Protein AF-A0A2D4GF17-F1 (afdb_monomer_lite)

Radius of gyration: 21.75 Å; chains: 1; bounding box: 73×64×47 Å

InterPro domains:
  IPR039779 RFX-like DNA-binding protein [PTHR12619] (15-209)
  IPR057321 RFX1-4/6/8-like, BCD domain [PF25340] (63-209)

pLDDT: mean 83.37, std 18.29, range [34.69, 98.5]

Structure (mmCIF, N/CA/C/O backbone):
data_AF-A0A2D4GF17-F1
#
_entry.id   AF-A0A2D4GF17-F1
#
loop_
_atom_site.group_PDB
_atom_site.id
_atom_site.type_symbol
_atom_site.label_atom_id
_atom_site.label_alt_id
_atom_site.label_comp_id
_atom_site.label_asym_id
_atom_site.label_entity_id
_atom_site.label_seq_id
_atom_site.pdbx_PDB_ins_code
_atom_site.Cartn_x
_atom_site.Cartn_y
_atom_site.Cartn_z
_atom_site.occupancy
_atom_site.B_iso_or_equiv
_atom_site.auth_seq_id
_atom_site.auth_comp_id
_atom_site.auth_asym_id
_atom_site.auth_atom_id
_atom_site.pdbx_PDB_model_num
ATOM 1 N N . MET A 1 1 ? 50.999 49.288 -24.984 1.00 47.25 1 MET A N 1
ATOM 2 C CA . MET A 1 1 ? 50.134 49.796 -23.900 1.00 47.25 1 MET A CA 1
ATOM 3 C C . MET A 1 1 ? 48.699 49.570 -24.337 1.00 47.25 1 MET A C 1
ATOM 5 O O . MET A 1 1 ? 48.072 50.479 -24.841 1.00 47.25 1 MET A O 1
ATOM 9 N N . GLU A 1 2 ? 48.247 48.326 -24.216 1.00 36.31 2 GLU A N 1
ATOM 10 C CA . GLU A 1 2 ? 46.919 47.777 -24.540 1.00 36.31 2 GLU A CA 1
ATOM 11 C C . GLU A 1 2 ? 46.881 46.467 -23.730 1.00 36.31 2 GLU A C 1
ATOM 13 O O . GLU A 1 2 ? 47.909 45.800 -23.653 1.00 36.31 2 GLU A O 1
ATOM 18 N N . GLY A 1 3 ? 45.853 46.011 -23.030 1.00 35.16 3 GLY A N 1
ATOM 19 C CA . GLY A 1 3 ? 44.484 46.427 -22.766 1.00 35.16 3 GLY A CA 1
ATOM 20 C C . GLY A 1 3 ? 43.902 45.315 -21.869 1.00 35.16 3 GLY A C 1
ATOM 21 O O . GLY A 1 3 ? 44.317 44.161 -21.968 1.00 35.16 3 GLY A O 1
ATOM 22 N N . MET A 1 4 ? 43.028 45.669 -20.927 1.00 43.03 4 MET A N 1
ATOM 23 C CA . MET A 1 4 ? 42.408 44.762 -19.950 1.00 43.03 4 MET A CA 1
ATOM 24 C C . MET A 1 4 ? 41.621 43.596 -20.588 1.00 43.03 4 MET A C 1
ATOM 26 O O . MET A 1 4 ? 41.078 43.747 -21.676 1.00 43.03 4 MET A O 1
ATOM 30 N N . THR A 1 5 ? 41.436 42.484 -19.862 1.00 39.09 5 THR A N 1
ATOM 31 C CA . THR A 1 5 ? 40.119 42.054 -19.320 1.00 39.09 5 THR A CA 1
ATOM 32 C C . THR A 1 5 ? 40.193 40.693 -18.609 1.00 39.09 5 THR A C 1
ATOM 34 O O . THR A 1 5 ? 40.750 39.721 -19.107 1.00 39.09 5 THR A O 1
ATOM 37 N N . ASN A 1 6 ? 39.615 40.665 -17.404 1.00 41.25 6 ASN A N 1
ATOM 38 C CA . ASN A 1 6 ? 39.319 39.491 -16.585 1.00 41.25 6 ASN A CA 1
ATOM 39 C C . ASN A 1 6 ? 38.221 38.622 -17.214 1.00 41.25 6 ASN A C 1
ATOM 41 O O . ASN A 1 6 ? 37.316 39.143 -17.860 1.00 41.25 6 ASN A O 1
ATOM 45 N N . GLY A 1 7 ? 38.209 37.331 -16.879 1.00 34.69 7 GLY A N 1
ATOM 46 C CA . GLY A 1 7 ? 37.069 36.453 -17.139 1.00 34.69 7 GLY A CA 1
ATOM 47 C C . GLY A 1 7 ? 37.140 35.170 -16.323 1.00 34.69 7 GLY A C 1
ATOM 48 O O . GLY A 1 7 ? 37.514 34.123 -16.837 1.00 34.69 7 GLY A O 1
ATOM 49 N N . VAL A 1 8 ? 36.807 35.259 -15.035 1.00 44.81 8 VAL A N 1
ATOM 50 C CA . VAL A 1 8 ? 36.602 34.101 -14.158 1.00 44.81 8 VAL A CA 1
ATOM 51 C C . VAL A 1 8 ? 35.286 33.435 -14.573 1.00 44.81 8 VAL A C 1
ATOM 53 O O . VAL A 1 8 ? 34.221 34.009 -14.364 1.00 44.81 8 VAL A O 1
ATOM 56 N N . ALA A 1 9 ? 35.341 32.246 -15.175 1.00 35.78 9 ALA A N 1
ATOM 57 C CA . ALA A 1 9 ? 34.151 31.451 -15.465 1.00 35.78 9 ALA A CA 1
ATOM 58 C C . ALA A 1 9 ? 33.861 30.514 -14.283 1.00 35.78 9 ALA A C 1
ATOM 60 O O . ALA A 1 9 ? 34.431 29.431 -14.165 1.00 35.78 9 ALA A O 1
ATOM 61 N N . VAL A 1 10 ? 32.980 30.966 -13.391 1.00 43.56 10 VAL A N 1
ATOM 62 C CA . VAL A 1 10 ? 32.283 30.113 -12.424 1.00 43.56 10 VAL A CA 1
ATOM 63 C C . VAL A 1 10 ? 30.980 29.638 -13.059 1.00 43.56 10 VAL A C 1
ATOM 65 O O . VAL A 1 10 ? 30.185 30.456 -13.510 1.00 43.56 10 VAL A O 1
ATOM 68 N N . GLY A 1 11 ? 30.739 28.329 -12.979 1.00 43.62 11 GLY A N 1
ATOM 69 C CA . GLY A 1 11 ? 29.396 27.763 -12.869 1.00 43.62 11 GLY A CA 1
ATOM 70 C C . GLY A 1 11 ? 28.725 27.353 -14.175 1.00 43.62 11 GLY A C 1
ATOM 71 O O . GLY A 1 11 ? 28.255 28.200 -14.919 1.00 43.62 11 GLY A O 1
ATOM 72 N N . GLN A 1 12 ? 28.604 26.037 -14.377 1.00 41.19 12 GLN A N 1
ATOM 73 C CA . GLN A 1 12 ? 27.395 25.338 -14.849 1.00 41.19 12 GLN A CA 1
ATOM 74 C C . GLN A 1 12 ? 27.748 23.866 -15.107 1.00 41.19 12 GLN A C 1
ATOM 76 O O . GLN A 1 12 ? 28.199 23.504 -16.187 1.00 41.19 12 GLN A O 1
ATOM 81 N N . GLN A 1 13 ? 27.558 22.995 -14.112 1.00 39.81 13 GLN A N 1
ATOM 82 C CA . GLN A 1 13 ? 27.690 21.547 -14.339 1.00 39.81 13 GLN A CA 1
ATOM 83 C C . GLN A 1 13 ? 26.716 20.685 -13.523 1.00 39.81 13 GLN A C 1
ATOM 85 O O . GLN A 1 13 ? 26.964 19.507 -13.301 1.00 39.81 13 GLN A O 1
ATOM 90 N N . GLN A 1 14 ? 25.576 21.241 -13.101 1.00 39.06 14 GLN A N 1
ATOM 91 C CA . GLN A 1 14 ? 24.592 20.513 -12.282 1.00 39.06 14 GLN A CA 1
ATOM 92 C C . GLN A 1 14 ? 23.172 20.446 -12.868 1.00 39.06 14 GLN A C 1
ATOM 94 O O . GLN A 1 14 ? 22.244 20.075 -12.159 1.00 39.06 14 GLN A O 1
ATOM 99 N N . ALA A 1 15 ? 22.988 20.745 -14.159 1.00 40.72 15 ALA A N 1
ATOM 100 C CA . ALA A 1 15 ? 21.673 20.673 -14.814 1.00 40.72 15 ALA A CA 1
ATOM 101 C C . ALA A 1 15 ? 21.513 19.503 -15.808 1.00 40.72 15 ALA A C 1
ATOM 103 O O . ALA A 1 15 ? 20.388 19.137 -16.128 1.00 40.72 15 ALA A O 1
ATOM 104 N N . SER A 1 16 ? 22.604 18.879 -16.269 1.00 42.75 16 SER A N 1
ATOM 105 C CA . SER A 1 16 ? 22.564 17.820 -17.294 1.00 42.75 16 SER A CA 1
ATOM 106 C C . SER A 1 16 ? 22.073 16.461 -16.776 1.00 42.75 16 SER A C 1
ATOM 108 O O . SER A 1 16 ? 21.451 15.709 -17.516 1.00 42.75 16 SER A O 1
ATOM 110 N N . GLY A 1 17 ? 22.285 16.151 -15.491 1.00 40.72 17 GLY A N 1
ATOM 111 C CA . GLY A 1 17 ? 21.898 14.854 -14.920 1.00 40.72 17 GLY A CA 1
ATOM 112 C C . GLY A 1 17 ? 20.386 14.659 -14.747 1.00 40.72 17 GLY A C 1
ATOM 113 O O . GLY A 1 17 ? 19.908 13.532 -14.792 1.00 40.72 17 GLY A O 1
ATOM 114 N N . LEU A 1 18 ? 19.616 15.739 -14.574 1.00 42.19 18 LEU A N 1
ATOM 115 C CA . LEU A 1 18 ? 18.161 15.659 -14.385 1.00 42.19 18 LEU A CA 1
ATOM 116 C C . LEU A 1 18 ? 17.411 15.478 -15.714 1.00 42.19 18 LEU A C 1
ATOM 118 O O . LEU A 1 18 ? 16.406 14.769 -15.746 1.00 42.19 18 LEU A O 1
ATOM 122 N N . SER A 1 19 ? 17.909 16.069 -16.808 1.00 46.00 19 SER A N 1
ATOM 123 C CA . SER A 1 19 ? 17.330 15.899 -18.148 1.00 46.00 19 SER A CA 1
ATOM 124 C C . SER A 1 19 ? 17.561 14.499 -18.721 1.00 46.00 19 SER A C 1
ATOM 126 O O . SER A 1 19 ? 16.693 13.979 -19.415 1.00 46.00 19 SER A O 1
ATOM 128 N N . ASP A 1 20 ? 18.689 13.861 -18.393 1.00 55.53 20 ASP A N 1
ATOM 129 C CA . ASP A 1 20 ? 18.965 12.480 -18.810 1.00 55.53 20 ASP A CA 1
ATOM 130 C C . ASP A 1 20 ? 18.082 11.462 -18.069 1.00 55.53 20 ASP A C 1
ATOM 132 O O . ASP A 1 20 ? 17.624 10.488 -18.668 1.00 55.53 20 ASP A O 1
ATOM 136 N N . ILE A 1 21 ? 17.779 11.696 -16.784 1.00 55.97 21 ILE A N 1
ATOM 137 C CA . ILE A 1 21 ? 16.906 10.814 -15.991 1.00 55.97 21 ILE A CA 1
ATOM 138 C C . ILE A 1 21 ? 15.453 10.915 -16.464 1.00 55.97 21 ILE A C 1
ATOM 140 O O . ILE A 1 21 ? 14.797 9.888 -16.625 1.00 55.97 21 ILE A O 1
ATOM 144 N N . SER A 1 22 ? 14.939 12.122 -16.726 1.00 63.25 22 SER A N 1
ATOM 145 C CA . SER A 1 22 ? 13.564 12.287 -17.215 1.00 63.25 22 SER A CA 1
ATOM 146 C C . SER A 1 22 ? 13.375 11.699 -18.616 1.00 63.25 22 SER A C 1
ATOM 148 O O . SER A 1 22 ? 12.369 11.034 -18.865 1.00 63.25 22 SER A O 1
ATOM 150 N N . ALA A 1 23 ? 14.367 11.847 -19.501 1.00 65.38 23 ALA A N 1
ATOM 151 C CA . ALA A 1 23 ? 14.365 11.209 -20.815 1.00 65.38 23 ALA A CA 1
ATOM 152 C C . ALA A 1 23 ? 14.414 9.671 -20.715 1.00 65.38 23 ALA A C 1
ATOM 154 O O . ALA A 1 23 ? 13.696 8.986 -21.443 1.00 65.38 23 ALA A O 1
ATOM 155 N N . GLN A 1 24 ? 15.200 9.113 -19.785 1.00 69.31 24 GLN A N 1
ATOM 156 C CA . GLN A 1 24 ? 15.229 7.666 -19.528 1.00 69.31 24 GLN A CA 1
ATOM 157 C C . GLN A 1 24 ? 13.911 7.143 -18.949 1.00 69.31 24 GLN A C 1
ATOM 159 O O . GLN A 1 24 ? 13.448 6.081 -19.357 1.00 69.31 24 GLN A O 1
ATOM 164 N N . VAL A 1 25 ? 13.270 7.884 -18.040 1.00 71.75 25 VAL A N 1
ATOM 165 C CA . VAL A 1 25 ? 11.951 7.517 -17.501 1.00 71.75 25 VAL A CA 1
ATOM 166 C C . VAL A 1 25 ? 10.906 7.488 -18.615 1.00 71.75 25 VAL A C 1
ATOM 168 O O . VAL A 1 25 ? 10.195 6.495 -18.734 1.00 71.75 25 VAL A O 1
ATOM 171 N N . GLN A 1 26 ? 10.876 8.494 -19.496 1.00 75.69 26 GLN A N 1
ATOM 172 C CA . GLN A 1 26 ? 9.980 8.505 -20.662 1.00 75.69 26 GLN A CA 1
ATOM 173 C C . GLN A 1 26 ? 10.235 7.318 -21.602 1.00 75.69 26 GLN A C 1
ATOM 175 O O . GLN A 1 26 ? 9.296 6.709 -22.116 1.00 75.69 26 GLN A O 1
ATOM 180 N N . GLN A 1 27 ? 11.501 6.937 -21.796 1.00 78.19 27 GLN A N 1
ATOM 181 C CA . GLN A 1 27 ? 11.850 5.735 -22.553 1.00 78.19 27 GLN A CA 1
ATOM 182 C C . GLN A 1 27 ? 11.399 4.450 -21.856 1.00 78.19 27 GLN A C 1
ATOM 184 O O . GLN A 1 27 ? 11.037 3.503 -22.543 1.00 78.19 27 GLN A O 1
ATOM 189 N N . TYR A 1 28 ? 11.412 4.376 -20.527 1.00 79.38 28 TYR A N 1
ATOM 190 C CA . TYR A 1 28 ? 10.932 3.199 -19.803 1.00 79.38 28 TYR A CA 1
ATOM 191 C C . TYR A 1 28 ? 9.411 3.117 -19.739 1.00 79.38 28 TYR A C 1
ATOM 193 O O . TYR A 1 28 ? 8.873 2.017 -19.784 1.00 79.38 28 TYR A O 1
ATOM 201 N N . GLN A 1 29 ? 8.714 4.252 -19.738 1.00 80.69 29 GLN A N 1
ATOM 202 C CA . GLN A 1 29 ? 7.252 4.301 -19.759 1.00 80.69 29 GLN A CA 1
ATOM 203 C C . GLN A 1 29 ? 6.643 3.647 -21.004 1.00 80.69 29 GLN A C 1
ATOM 205 O O . GLN A 1 29 ? 5.546 3.109 -20.917 1.00 80.69 29 GLN A O 1
ATOM 210 N N . GLN A 1 30 ? 7.362 3.585 -22.133 1.00 78.31 30 GLN A N 1
ATOM 211 C CA . GLN A 1 30 ? 6.906 2.827 -23.312 1.00 78.31 30 GLN A CA 1
ATOM 212 C C . GLN A 1 30 ? 6.833 1.303 -23.066 1.00 78.31 30 GLN A C 1
ATOM 214 O O . GLN A 1 30 ? 6.243 0.577 -23.864 1.00 78.31 30 GLN A O 1
ATOM 219 N N . PHE A 1 31 ? 7.478 0.818 -21.998 1.00 75.50 31 PHE A N 1
ATOM 220 C CA . PHE A 1 31 ? 7.440 -0.569 -21.536 1.00 75.50 31 PHE A CA 1
ATOM 221 C C . PHE A 1 31 ? 6.480 -0.758 -20.362 1.00 75.50 31 PHE A C 1
ATOM 223 O O . PHE A 1 31 ? 6.536 -1.809 -19.743 1.00 75.50 31 PHE A O 1
ATOM 230 N N . LEU A 1 32 ? 5.658 0.232 -20.015 1.00 80.38 32 LEU A N 1
ATOM 231 C CA . LEU A 1 32 ? 4.659 0.129 -18.954 1.00 80.38 32 LEU A CA 1
ATOM 232 C C . LEU A 1 32 ? 3.263 0.235 -19.563 1.00 80.38 32 LEU A C 1
ATOM 234 O O . LEU A 1 32 ? 3.056 0.974 -20.526 1.00 80.38 32 LEU A O 1
ATOM 238 N N . ASP A 1 33 ? 2.282 -0.438 -18.966 1.00 77.12 33 ASP A N 1
ATOM 239 C CA . ASP A 1 33 ? 0.875 -0.165 -19.272 1.00 77.12 33 ASP A CA 1
ATOM 240 C C . ASP A 1 33 ? 0.365 1.014 -18.428 1.00 77.12 33 ASP A C 1
ATOM 242 O O . ASP A 1 33 ? -0.346 0.854 -17.436 1.00 77.12 33 ASP A O 1
ATOM 246 N N . ALA A 1 34 ? 0.763 2.225 -18.822 1.00 70.62 34 ALA A N 1
ATOM 247 C CA . ALA A 1 34 ? 0.391 3.471 -18.147 1.00 70.62 34 ALA A CA 1
ATOM 248 C C . ALA A 1 34 ? -1.101 3.838 -18.290 1.00 70.62 34 ALA A C 1
ATOM 250 O O . ALA A 1 34 ? -1.554 4.804 -17.680 1.00 70.62 34 ALA A O 1
ATOM 251 N N . SER A 1 35 ? -1.866 3.100 -19.105 1.00 72.44 35 SER A N 1
ATOM 252 C CA . SER A 1 35 ? -3.300 3.344 -19.318 1.00 72.44 35 SER A CA 1
ATOM 253 C C . SER A 1 35 ? -4.188 2.695 -18.254 1.00 72.44 35 SER A C 1
ATOM 255 O O . SER A 1 35 ? -5.394 2.945 -18.202 1.00 72.44 35 SER A O 1
ATOM 257 N N . ARG A 1 36 ? -3.593 1.854 -17.404 1.00 71.50 36 ARG A N 1
ATOM 258 C CA . ARG A 1 36 ? -4.317 0.991 -16.484 1.00 71.50 36 ARG A CA 1
ATOM 259 C C . ARG A 1 36 ? -4.663 1.713 -15.184 1.00 71.50 36 ARG A C 1
ATOM 261 O O . ARG A 1 36 ? -3.787 2.161 -14.450 1.00 71.50 36 ARG A O 1
ATOM 268 N N . SER A 1 37 ? -5.956 1.780 -14.880 1.00 78.31 37 SER A N 1
ATOM 269 C CA . SER A 1 37 ? -6.469 2.234 -13.586 1.00 78.31 37 SER A CA 1
ATOM 270 C C . SER A 1 37 ? -6.654 1.060 -12.622 1.00 78.31 37 SER A C 1
ATOM 272 O O . SER A 1 37 ? -6.775 -0.095 -13.043 1.00 78.31 37 SER A O 1
ATOM 274 N N . LEU A 1 38 ? -6.734 1.350 -11.321 1.00 82.25 38 LEU A N 1
ATOM 275 C CA . LEU A 1 38 ? -7.141 0.338 -10.346 1.00 82.25 38 LEU A CA 1
ATOM 276 C C . LEU A 1 38 ? -8.578 -0.124 -10.613 1.00 82.25 38 LEU A C 1
ATOM 278 O O . LEU A 1 38 ? -9.427 0.709 -10.942 1.00 82.25 38 LEU A O 1
ATOM 282 N N . PRO A 1 39 ? -8.869 -1.427 -10.447 1.00 85.00 39 PRO A N 1
ATOM 283 C CA . PRO A 1 39 ? -10.240 -1.903 -10.345 1.00 85.00 39 PRO A CA 1
ATOM 284 C C . PRO A 1 39 ? -10.947 -1.251 -9.156 1.00 85.00 39 PRO A C 1
ATOM 286 O O . PRO A 1 39 ? -10.308 -0.885 -8.166 1.00 85.00 39 PRO A O 1
ATOM 289 N N . ASP A 1 40 ? -12.273 -1.175 -9.217 1.00 87.69 40 ASP A N 1
ATOM 290 C CA . ASP A 1 40 ? -13.047 -0.710 -8.073 1.00 87.69 40 ASP A CA 1
ATOM 291 C C . ASP A 1 40 ? -12.890 -1.656 -6.882 1.00 87.69 40 ASP A C 1
ATOM 293 O O . ASP A 1 40 ? -12.999 -2.881 -6.995 1.00 87.69 40 ASP A O 1
ATOM 297 N N . PHE A 1 41 ? -12.629 -1.067 -5.717 1.00 90.81 41 PHE A N 1
ATOM 298 C CA . PHE A 1 41 ? -12.587 -1.805 -4.466 1.00 90.81 41 PHE A CA 1
ATOM 299 C C . PHE A 1 41 ? -14.006 -2.174 -4.054 1.00 90.81 41 PHE A C 1
ATOM 301 O O . PHE A 1 41 ? -14.916 -1.346 -4.096 1.00 90.81 41 PHE A O 1
ATOM 308 N N . THR A 1 42 ? -14.187 -3.418 -3.620 1.00 89.88 42 THR A N 1
ATOM 309 C CA . THR A 1 42 ? -15.454 -3.860 -3.037 1.00 89.88 42 THR A CA 1
ATOM 310 C C . THR A 1 42 ? -15.787 -3.020 -1.811 1.00 89.88 42 THR A C 1
ATOM 312 O O . THR A 1 42 ? -14.887 -2.527 -1.131 1.00 89.88 42 THR A O 1
ATOM 315 N N . GLU A 1 43 ? -17.065 -2.878 -1.477 1.00 90.44 43 GLU A N 1
ATOM 316 C CA . GLU A 1 43 ? -17.442 -2.215 -0.230 1.00 90.44 43 GLU A CA 1
ATOM 317 C C . GLU A 1 43 ? -16.927 -2.982 0.996 1.00 90.44 43 GLU A C 1
ATOM 319 O O . GLU A 1 43 ? -16.743 -4.204 0.971 1.00 90.44 43 GLU A O 1
ATOM 324 N N . LEU A 1 44 ? -16.672 -2.250 2.080 1.00 92.38 44 LEU A N 1
ATOM 325 C CA . LEU A 1 44 ? -16.263 -2.836 3.344 1.00 92.38 44 LEU A CA 1
ATOM 326 C C . LEU A 1 44 ? -17.467 -3.510 4.006 1.00 92.38 44 LEU A C 1
ATOM 328 O O . LEU A 1 44 ? -18.357 -2.856 4.546 1.00 92.38 44 LEU A O 1
ATOM 332 N N . ASP A 1 45 ? -17.462 -4.840 3.986 1.00 90.88 45 ASP A N 1
ATOM 333 C CA . ASP A 1 45 ? -18.465 -5.660 4.659 1.00 90.88 45 ASP A CA 1
ATOM 334 C C . ASP A 1 45 ? -18.136 -5.814 6.152 1.00 90.88 45 ASP A C 1
ATOM 336 O O . ASP A 1 45 ? -17.156 -6.464 6.529 1.00 90.88 45 ASP A O 1
ATOM 340 N N . LEU A 1 46 ? -18.989 -5.248 7.012 1.00 90.69 46 LEU A N 1
ATOM 341 C CA . LEU A 1 46 ? -18.886 -5.361 8.471 1.00 90.69 46 LEU A CA 1
ATOM 342 C C . LEU A 1 46 ? -19.156 -6.784 8.987 1.00 90.69 46 LEU A C 1
ATOM 344 O O . LEU A 1 46 ? -18.893 -7.065 10.156 1.00 90.69 46 LEU A O 1
ATOM 348 N N . GLN A 1 47 ? -19.678 -7.690 8.152 1.00 88.56 47 GLN A N 1
ATOM 349 C CA . GLN A 1 47 ? -19.989 -9.083 8.500 1.00 88.56 47 GLN A CA 1
ATOM 350 C C . GLN A 1 47 ? -20.904 -9.192 9.731 1.00 88.56 47 GLN A C 1
ATOM 352 O O . GLN A 1 47 ? -20.740 -10.073 10.576 1.00 88.56 47 GLN A O 1
ATOM 357 N N . GLY A 1 48 ? -21.836 -8.246 9.877 1.00 85.69 48 GLY A N 1
ATOM 358 C CA . GLY A 1 48 ? -22.744 -8.162 11.024 1.00 85.69 48 GLY A CA 1
ATOM 359 C C . GLY A 1 48 ? -22.080 -7.774 12.353 1.00 85.69 48 GLY A C 1
ATOM 360 O O . GLY A 1 48 ? -22.729 -7.854 13.395 1.00 85.69 48 GLY A O 1
ATOM 361 N N . LYS A 1 49 ? -20.805 -7.363 12.353 1.00 90.31 49 LYS A N 1
ATOM 362 C CA . LYS A 1 49 ? -20.118 -6.869 13.553 1.00 90.31 49 LYS A CA 1
ATOM 363 C C . LYS A 1 49 ? -20.500 -5.415 13.826 1.00 90.31 49 LYS A C 1
ATOM 365 O O . LYS A 1 49 ? -20.605 -4.601 12.913 1.00 90.31 49 LYS A O 1
ATOM 370 N N . ASN A 1 50 ? -20.640 -5.078 15.106 1.00 93.38 50 ASN A N 1
ATOM 371 C CA . ASN A 1 50 ? -20.803 -3.690 15.534 1.00 93.38 50 ASN A CA 1
ATOM 372 C C . ASN A 1 50 ? -19.513 -2.896 15.306 1.00 93.38 50 ASN A C 1
ATOM 374 O O . ASN A 1 50 ? -18.416 -3.469 15.290 1.00 93.38 50 ASN A O 1
ATOM 378 N N . LEU A 1 51 ? -19.654 -1.578 15.156 1.00 95.56 51 LEU A N 1
ATOM 379 C CA . LEU A 1 51 ? -18.513 -0.674 15.087 1.00 95.56 51 LEU A CA 1
ATOM 380 C C . LEU A 1 51 ? -17.819 -0.572 16.456 1.00 95.56 51 LEU A C 1
ATOM 382 O O . LEU A 1 51 ? -18.496 -0.641 17.487 1.00 95.56 51 LEU A O 1
ATOM 386 N N . PRO A 1 52 ? -16.484 -0.421 16.484 1.00 95.19 52 PRO A N 1
ATOM 387 C CA . PRO A 1 52 ? -15.752 -0.145 17.714 1.00 95.19 52 PRO A CA 1
ATOM 388 C C . PRO A 1 52 ? -16.208 1.153 18.391 1.00 95.19 52 PRO A C 1
ATOM 390 O O . PRO A 1 52 ? -16.664 2.089 17.734 1.00 95.19 52 PRO A O 1
ATOM 393 N N . GLU A 1 53 ? -16.025 1.238 19.708 1.00 94.50 53 GLU A N 1
ATOM 394 C CA . GLU A 1 53 ? -16.278 2.475 20.450 1.00 94.50 53 GLU A CA 1
ATOM 395 C C . GLU A 1 53 ? -15.396 3.621 19.927 1.00 94.50 53 GLU A C 1
ATOM 397 O O . GLU A 1 53 ? -14.211 3.434 19.645 1.00 94.50 53 GLU A O 1
ATOM 402 N N . GLY A 1 54 ? -15.983 4.813 19.791 1.00 91.56 54 GLY A N 1
ATOM 403 C CA . GLY A 1 54 ? -15.293 5.999 19.279 1.00 91.56 54 GLY A CA 1
ATOM 404 C C . GLY A 1 54 ? -15.165 6.070 17.754 1.00 91.56 54 GLY A C 1
ATOM 405 O O . GLY A 1 54 ? -14.520 6.992 17.269 1.00 91.56 54 GLY A O 1
ATOM 406 N N . VAL A 1 55 ? -15.771 5.136 17.011 1.00 96.62 55 VAL A N 1
ATOM 407 C CA . VAL A 1 55 ? -15.785 5.111 15.539 1.00 96.62 55 VAL A CA 1
ATOM 408 C C . VAL A 1 55 ? -17.225 5.075 15.027 1.00 96.62 55 VAL A C 1
ATOM 410 O O . VAL A 1 55 ? -18.019 4.215 15.411 1.00 96.62 55 VAL A O 1
ATOM 413 N N . GLY A 1 56 ? -17.562 6.001 14.133 1.00 95.56 56 GLY A N 1
ATOM 414 C CA . GLY A 1 56 ? -18.836 6.057 13.425 1.00 95.56 56 GLY A CA 1
ATOM 415 C C . GLY A 1 56 ? -18.775 5.456 12.018 1.00 95.56 56 GLY A C 1
ATOM 416 O O . GLY A 1 56 ? -17.713 5.163 11.473 1.00 95.56 56 GLY A O 1
ATOM 417 N N . ALA A 1 57 ? -19.942 5.299 11.388 1.00 94.56 57 ALA A N 1
ATOM 418 C CA . ALA A 1 57 ? -20.028 4.807 10.009 1.00 94.56 57 ALA A CA 1
ATOM 419 C C . ALA A 1 57 ? -19.333 5.745 9.003 1.00 94.56 57 ALA A C 1
ATOM 421 O O . ALA A 1 57 ? -18.776 5.285 8.008 1.00 94.56 57 ALA A O 1
ATOM 422 N N . GLU A 1 58 ? -19.334 7.052 9.273 1.00 96.12 58 GLU A N 1
ATOM 423 C CA . GLU A 1 58 ? -18.644 8.039 8.437 1.00 96.12 58 GLU A CA 1
ATOM 424 C C . GLU A 1 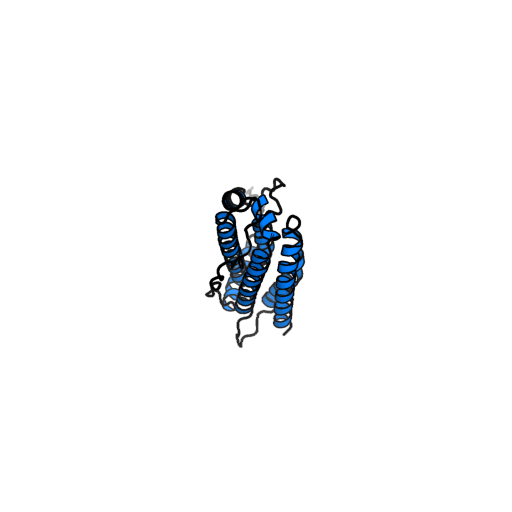58 ? -17.118 7.885 8.502 1.00 96.12 58 GLU A C 1
ATOM 426 O O . GLU A 1 58 ? -16.463 8.039 7.477 1.00 96.12 58 GLU A O 1
ATOM 431 N N . ASP A 1 59 ? -16.551 7.468 9.640 1.00 97.25 59 ASP A N 1
ATOM 432 C CA . ASP A 1 59 ? -15.113 7.183 9.755 1.00 97.25 59 ASP A CA 1
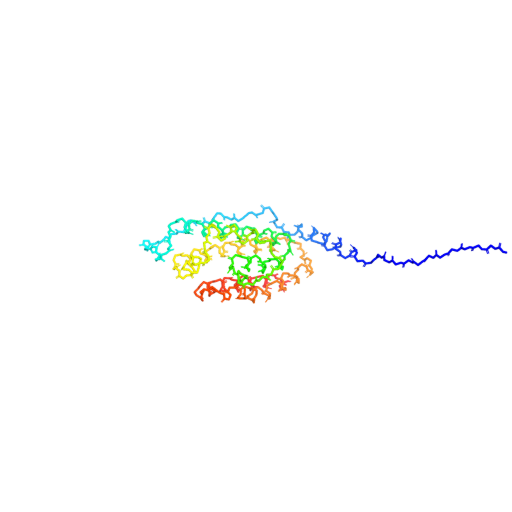ATOM 433 C C . ASP A 1 59 ? -14.711 5.966 8.911 1.00 97.25 59 ASP A C 1
ATOM 435 O O . ASP A 1 59 ? -13.645 5.948 8.297 1.00 97.25 59 ASP A O 1
ATOM 439 N N . VAL A 1 60 ? -15.583 4.952 8.832 1.00 97.06 60 VAL A N 1
ATOM 440 C CA . VAL A 1 60 ? -15.375 3.777 7.969 1.00 97.06 60 VAL A CA 1
ATOM 441 C C . VAL A 1 60 ? -15.372 4.190 6.497 1.00 97.06 60 VAL A C 1
ATOM 443 O O . VAL A 1 60 ? -14.452 3.831 5.761 1.00 97.06 60 VAL A O 1
AT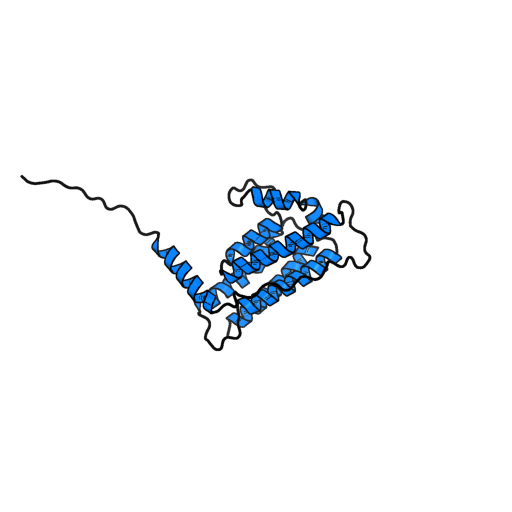OM 446 N N . LYS A 1 61 ? -16.350 5.000 6.073 1.00 96.38 61 LYS A N 1
ATOM 447 C CA . LYS A 1 61 ? -16.402 5.535 4.703 1.00 96.38 61 LYS A CA 1
ATOM 448 C C . LYS A 1 61 ? -15.194 6.417 4.394 1.00 96.38 61 LYS A C 1
ATOM 450 O O . LYS A 1 61 ? -14.603 6.293 3.322 1.00 96.38 61 LYS A O 1
ATOM 455 N N . ALA A 1 62 ? -14.805 7.280 5.332 1.00 97.31 62 ALA A N 1
ATOM 456 C CA . ALA A 1 62 ? -13.634 8.134 5.198 1.00 97.31 62 ALA A CA 1
ATOM 457 C C . ALA A 1 62 ? -12.358 7.300 5.049 1.00 97.31 62 ALA A C 1
ATOM 459 O O . ALA A 1 62 ? -11.548 7.592 4.172 1.00 97.31 62 ALA A O 1
ATOM 460 N N . PHE A 1 63 ? -12.204 6.230 5.836 1.00 98.00 63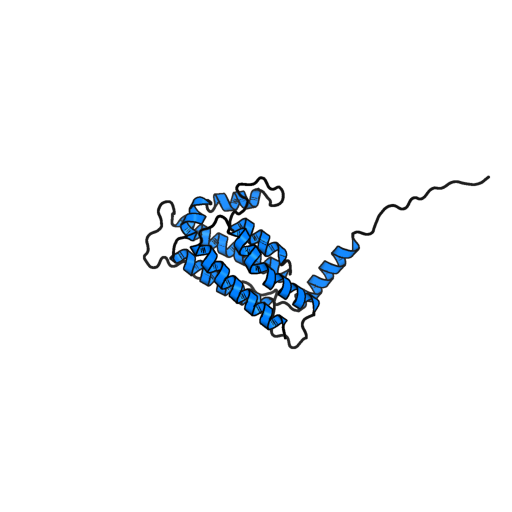 PHE A N 1
ATOM 461 C CA . PHE A 1 63 ? -11.096 5.290 5.687 1.00 98.00 63 PHE A CA 1
ATOM 462 C C . PHE A 1 63 ? -11.085 4.645 4.300 1.00 98.00 63 PHE A C 1
ATOM 464 O O . PHE A 1 63 ? -10.045 4.672 3.650 1.00 98.00 63 PHE A O 1
ATOM 471 N N . GLN A 1 64 ? -12.218 4.119 3.820 1.00 97.50 64 GLN A N 1
ATOM 472 C CA . GLN A 1 64 ? -12.291 3.496 2.493 1.00 97.50 64 GLN A CA 1
ATOM 473 C C . GLN A 1 64 ? -11.880 4.467 1.381 1.00 97.50 64 GLN A C 1
ATOM 475 O O . GLN A 1 64 ? -11.083 4.115 0.511 1.00 97.50 64 GLN A O 1
ATOM 480 N N . LEU A 1 65 ? -12.398 5.695 1.431 1.00 96.12 65 LEU A N 1
ATOM 481 C CA . LEU A 1 65 ? -12.113 6.718 0.434 1.00 96.12 65 LEU A CA 1
ATOM 482 C C . LEU A 1 65 ? -10.638 7.142 0.466 1.00 96.12 65 LEU A C 1
ATOM 484 O O . LEU A 1 65 ? -9.978 7.126 -0.569 1.00 96.12 65 LEU A O 1
ATOM 488 N N . LEU A 1 66 ? -10.097 7.439 1.652 1.00 97.12 66 LEU A N 1
ATOM 489 C CA . LEU A 1 66 ? -8.683 7.786 1.815 1.00 97.12 66 LEU A CA 1
ATOM 490 C C . LEU A 1 66 ? -7.761 6.637 1.387 1.00 97.12 66 LEU A C 1
ATOM 492 O O . LEU A 1 66 ? -6.699 6.881 0.821 1.00 97.12 66 LEU A O 1
ATOM 496 N N . TYR A 1 67 ? -8.141 5.385 1.659 1.00 97.94 67 TYR A N 1
ATOM 497 C CA . TYR A 1 67 ? -7.356 4.217 1.261 1.00 97.94 67 TYR A CA 1
ATOM 498 C C . TYR A 1 67 ? -7.343 4.044 -0.260 1.00 97.94 67 TYR A C 1
ATOM 500 O O . TYR A 1 67 ? -6.297 3.763 -0.838 1.00 97.94 67 TYR A O 1
ATOM 508 N N . ARG A 1 68 ? -8.483 4.274 -0.924 1.00 96.31 68 ARG A N 1
ATOM 509 C CA . ARG A 1 68 ? -8.577 4.268 -2.389 1.00 96.31 68 ARG A CA 1
ATOM 510 C C . ARG A 1 68 ? -7.691 5.347 -3.010 1.00 96.31 68 ARG A C 1
ATOM 512 O O . ARG A 1 68 ? -6.848 5.014 -3.836 1.00 96.31 68 ARG A O 1
ATOM 519 N N . GLU A 1 69 ? -7.815 6.590 -2.546 1.00 95.44 69 GLU A N 1
ATOM 520 C CA . GLU A 1 69 ? -6.972 7.716 -2.984 1.00 95.44 69 GLU A CA 1
ATOM 521 C C . GLU A 1 69 ? -5.476 7.412 -2.774 1.00 95.44 69 GLU A C 1
ATOM 523 O O . GLU A 1 69 ? -4.636 7.705 -3.626 1.00 95.44 69 GLU A O 1
ATOM 528 N N . HIS A 1 70 ? -5.131 6.769 -1.654 1.00 96.88 70 HIS A N 1
ATOM 529 C CA . HIS A 1 70 ? -3.767 6.338 -1.359 1.00 96.88 70 HIS A CA 1
ATOM 530 C C . HIS A 1 70 ? -3.246 5.290 -2.353 1.00 96.88 70 HIS A C 1
ATOM 532 O O . HIS A 1 70 ? -2.127 5.425 -2.851 1.00 96.88 70 HIS A O 1
ATOM 538 N N . CYS A 1 71 ? -4.041 4.265 -2.666 1.00 97.31 71 CYS A N 1
ATOM 539 C CA . CYS A 1 71 ? -3.673 3.256 -3.657 1.00 97.31 71 CYS A CA 1
ATOM 540 C C . CYS A 1 71 ? -3.526 3.864 -5.061 1.00 97.31 71 CYS A C 1
ATOM 542 O O . CYS A 1 71 ? -2.585 3.518 -5.773 1.00 97.31 71 CYS A O 1
ATOM 544 N N . GLU A 1 72 ? -4.401 4.795 -5.446 1.00 94.56 72 GLU A N 1
ATOM 545 C CA . GLU A 1 72 ? -4.310 5.512 -6.726 1.00 94.56 72 GLU A CA 1
ATOM 546 C C . GLU A 1 72 ? -3.030 6.347 -6.820 1.00 94.56 72 GLU A C 1
ATOM 548 O O . GLU A 1 72 ? -2.321 6.273 -7.824 1.00 94.56 72 GLU A O 1
ATOM 553 N N . ALA A 1 73 ? -2.669 7.064 -5.752 1.00 95.19 73 ALA A N 1
ATOM 554 C CA . ALA A 1 73 ? -1.412 7.805 -5.693 1.00 95.19 73 ALA A CA 1
ATOM 555 C C . ALA A 1 73 ? -0.185 6.882 -5.802 1.00 95.19 73 ALA A C 1
ATOM 557 O O . ALA A 1 73 ? 0.801 7.245 -6.442 1.00 95.19 73 ALA A O 1
ATOM 558 N N . ILE A 1 74 ? -0.237 5.677 -5.214 1.00 96.19 74 ILE A N 1
ATOM 559 C CA . ILE A 1 74 ? 0.826 4.675 -5.384 1.00 96.19 74 ILE A CA 1
ATOM 560 C C . ILE A 1 74 ? 0.941 4.267 -6.855 1.00 96.19 74 ILE A C 1
ATOM 562 O O . ILE A 1 74 ? 2.049 4.197 -7.379 1.00 96.19 74 ILE A O 1
ATOM 566 N N . VAL A 1 75 ? -0.173 4.002 -7.534 1.00 94.00 75 VAL A N 1
ATOM 567 C CA . VAL A 1 75 ? -0.152 3.624 -8.954 1.00 94.00 75 VAL A CA 1
ATOM 568 C C . VAL A 1 75 ? 0.460 4.726 -9.806 1.00 94.00 75 VAL A C 1
ATOM 570 O O . VAL A 1 75 ? 1.338 4.431 -10.615 1.00 94.00 75 VAL A O 1
ATOM 573 N N . ASP A 1 76 ? 0.082 5.983 -9.574 1.00 92.06 76 ASP A N 1
ATOM 574 C CA . ASP A 1 76 ? 0.639 7.126 -10.299 1.00 92.06 76 ASP A CA 1
ATOM 575 C C . ASP A 1 76 ? 2.167 7.216 -10.146 1.00 92.06 76 ASP A C 1
ATOM 577 O O . ASP A 1 76 ? 2.897 7.240 -11.141 1.00 92.06 76 ASP A O 1
ATOM 581 N N . VAL A 1 77 ? 2.697 7.163 -8.917 1.00 93.38 77 VAL A N 1
ATOM 582 C CA . VAL A 1 77 ? 4.158 7.225 -8.723 1.00 93.38 77 VAL A CA 1
ATOM 583 C C . VAL A 1 77 ? 4.873 6.005 -9.309 1.00 93.38 77 VAL A C 1
ATOM 585 O O . VAL A 1 77 ? 6.008 6.125 -9.770 1.00 93.38 77 VAL A O 1
ATOM 588 N N . MET A 1 78 ? 4.224 4.839 -9.345 1.00 91.62 78 MET A N 1
ATOM 589 C CA . MET A 1 78 ? 4.785 3.614 -9.922 1.00 91.62 78 MET A CA 1
ATOM 590 C C . MET A 1 78 ? 4.838 3.663 -11.454 1.00 91.62 78 MET A C 1
ATOM 592 O O . MET A 1 78 ? 5.864 3.305 -12.030 1.00 91.62 78 MET A O 1
ATOM 596 N N . VAL A 1 79 ? 3.791 4.172 -12.111 1.00 88.62 79 VAL A N 1
ATOM 597 C CA . VAL A 1 79 ? 3.764 4.431 -13.566 1.00 88.62 79 VAL A CA 1
ATOM 598 C C . VAL A 1 79 ? 4.813 5.477 -13.960 1.00 88.62 79 VAL A C 1
ATOM 600 O O . VAL A 1 79 ? 5.417 5.407 -15.031 1.00 88.62 79 VAL A O 1
ATOM 603 N N . ASN A 1 80 ? 5.087 6.428 -13.069 1.00 88.94 80 ASN A N 1
ATOM 604 C CA . ASN A 1 80 ? 6.141 7.424 -13.246 1.00 88.94 80 ASN A CA 1
ATOM 605 C C . ASN A 1 80 ? 7.535 6.941 -12.798 1.00 88.94 80 ASN A C 1
ATOM 607 O O . ASN A 1 80 ? 8.490 7.717 -12.841 1.00 88.94 80 ASN A O 1
ATOM 611 N N . LEU A 1 81 ? 7.678 5.672 -12.387 1.00 89.94 81 LEU A N 1
ATOM 612 C CA . LEU A 1 81 ? 8.926 5.059 -11.901 1.00 89.94 81 LEU A CA 1
ATOM 613 C C . LEU A 1 81 ? 9.572 5.802 -10.716 1.00 89.94 81 LEU A C 1
ATOM 615 O O . LEU A 1 81 ? 10.769 5.679 -10.447 1.00 89.94 81 LEU A O 1
ATOM 619 N N . GLN A 1 82 ? 8.769 6.542 -9.957 1.00 91.56 82 GLN A N 1
ATOM 620 C CA . GLN A 1 82 ? 9.159 7.297 -8.769 1.00 91.56 82 GLN A CA 1
ATOM 621 C C . GLN A 1 82 ? 9.084 6.410 -7.519 1.00 91.56 82 GLN A C 1
ATOM 623 O O . GLN A 1 82 ? 8.445 6.742 -6.522 1.00 91.56 82 GLN A O 1
ATOM 628 N N . PHE A 1 83 ? 9.762 5.260 -7.561 1.00 92.94 83 PHE A N 1
ATOM 629 C CA . PHE A 1 83 ? 9.677 4.205 -6.543 1.00 92.94 83 PHE A CA 1
ATOM 630 C C . PHE A 1 83 ? 9.896 4.686 -5.102 1.00 92.94 83 PHE A C 1
ATOM 632 O O . PHE A 1 83 ? 9.264 4.186 -4.175 1.00 92.94 83 PHE A O 1
ATOM 639 N N . THR A 1 84 ? 10.788 5.655 -4.892 1.00 92.69 84 THR A N 1
ATOM 640 C CA . THR A 1 84 ? 11.099 6.192 -3.559 1.00 92.69 84 THR A CA 1
ATOM 641 C C . THR A 1 84 ? 9.936 6.967 -2.942 1.00 92.69 84 THR A C 1
ATOM 643 O O . THR A 1 84 ? 9.836 7.028 -1.719 1.00 92.69 84 THR A O 1
ATOM 646 N N . LEU A 1 85 ? 9.025 7.520 -3.751 1.00 94.75 85 LEU A N 1
ATOM 647 C CA . LEU A 1 85 ? 7.855 8.238 -3.243 1.00 94.75 85 LEU A CA 1
ATOM 648 C C . LEU A 1 85 ? 6.817 7.309 -2.613 1.00 94.75 85 LEU A C 1
ATOM 650 O O . LEU A 1 85 ? 6.016 7.776 -1.809 1.00 94.75 85 LEU A O 1
ATOM 654 N N . VAL A 1 86 ? 6.861 6.002 -2.891 1.00 96.31 86 VAL A N 1
ATOM 655 C CA . VAL A 1 86 ? 5.989 5.016 -2.231 1.00 96.31 86 VAL A CA 1
ATOM 656 C C . VAL A 1 86 ? 6.198 5.028 -0.712 1.00 96.31 86 VAL A C 1
ATOM 658 O O . VAL A 1 86 ? 5.226 5.015 0.041 1.00 96.31 86 VAL A O 1
ATOM 661 N N . GLU A 1 87 ? 7.448 5.142 -0.241 1.00 95.25 87 GLU A N 1
ATOM 662 C CA . GLU A 1 87 ? 7.735 5.271 1.196 1.00 95.25 87 GLU A CA 1
ATOM 663 C C . GLU A 1 87 ? 7.109 6.547 1.777 1.00 95.25 87 GLU A C 1
ATOM 665 O O . GLU A 1 87 ? 6.521 6.516 2.861 1.00 95.25 87 GLU A O 1
ATOM 670 N N . THR A 1 88 ? 7.207 7.665 1.053 1.00 93.44 88 THR A N 1
ATOM 671 C CA . THR A 1 88 ? 6.596 8.937 1.453 1.00 93.44 88 THR A CA 1
ATOM 672 C C . THR A 1 88 ? 5.080 8.808 1.553 1.00 93.44 88 THR A C 1
ATOM 674 O O . THR A 1 88 ? 4.515 9.167 2.582 1.00 93.44 88 THR A O 1
ATOM 677 N N . LEU A 1 89 ? 4.425 8.225 0.543 1.00 95.19 89 LEU A N 1
ATOM 678 C CA . LEU A 1 89 ? 2.975 8.014 0.536 1.00 95.19 89 LEU A CA 1
ATOM 679 C C . LEU A 1 89 ? 2.518 7.154 1.719 1.00 95.19 89 LEU A C 1
ATOM 681 O O . LEU A 1 89 ? 1.529 7.493 2.373 1.00 95.19 89 LEU A O 1
ATOM 685 N N . TRP A 1 90 ? 3.246 6.081 2.046 1.00 96.25 90 TRP A N 1
ATOM 686 C CA . TRP A 1 90 ? 2.951 5.282 3.237 1.00 96.25 90 TRP A CA 1
ATOM 687 C C . TRP A 1 90 ? 3.108 6.086 4.523 1.00 96.25 90 TRP A C 1
ATOM 689 O O . TRP A 1 90 ? 2.209 6.063 5.364 1.00 96.25 90 TRP A O 1
ATOM 699 N N . LYS A 1 91 ? 4.210 6.827 4.686 1.00 93.38 91 LYS A N 1
ATOM 700 C CA . LYS A 1 91 ? 4.429 7.663 5.879 1.00 93.38 91 LYS A CA 1
ATOM 701 C C . LYS A 1 91 ? 3.333 8.713 6.047 1.00 93.38 91 LYS A C 1
ATOM 703 O O . LYS A 1 91 ? 2.899 8.954 7.177 1.00 93.38 91 LYS A O 1
ATOM 708 N N . THR A 1 92 ? 2.880 9.313 4.946 1.00 91.88 92 THR A N 1
ATOM 709 C CA . THR A 1 92 ? 1.791 10.291 4.938 1.00 91.88 92 THR A CA 1
ATOM 710 C C . THR A 1 92 ? 0.476 9.653 5.373 1.00 91.88 92 THR A C 1
ATOM 712 O O . THR A 1 92 ? -0.126 10.122 6.340 1.00 91.88 92 THR A O 1
ATOM 715 N N . PHE A 1 93 ? 0.067 8.549 4.739 1.00 95.06 93 PHE A N 1
ATOM 716 C CA . PHE A 1 93 ? -1.192 7.868 5.054 1.00 95.06 93 PHE A CA 1
ATOM 717 C C . PHE A 1 93 ? -1.235 7.361 6.507 1.00 95.06 93 PHE A C 1
ATOM 719 O O . PHE A 1 93 ? -2.194 7.618 7.241 1.00 95.06 93 PHE A O 1
ATOM 726 N N . TRP A 1 94 ? -0.161 6.705 6.960 1.00 94.88 94 TRP A N 1
ATOM 727 C CA . TRP A 1 94 ? -0.052 6.126 8.306 1.00 94.88 94 TRP A CA 1
ATOM 728 C C . TRP A 1 94 ? 0.357 7.121 9.389 1.00 94.88 94 TRP A C 1
ATOM 730 O O . TRP A 1 94 ? 0.555 6.734 10.542 1.00 94.88 94 TRP A O 1
ATOM 740 N N . ARG A 1 95 ? 0.433 8.417 9.060 1.00 91.12 95 ARG A N 1
ATOM 741 C CA . ARG A 1 95 ? 0.618 9.490 10.047 1.00 91.12 95 ARG A CA 1
ATOM 742 C C . ARG A 1 95 ? 1.890 9.305 10.882 1.00 91.12 95 ARG A C 1
ATOM 744 O O . ARG A 1 95 ? 1.906 9.612 12.083 1.00 91.12 95 ARG A O 1
ATOM 751 N N . TYR A 1 96 ? 2.950 8.812 10.234 1.00 81.56 96 TYR A N 1
ATOM 752 C CA . TYR A 1 96 ? 4.239 8.504 10.856 1.00 81.56 96 TYR A CA 1
ATOM 753 C C . TYR A 1 96 ? 4.823 9.728 11.585 1.00 81.56 96 TYR A C 1
ATOM 755 O O . TYR A 1 96 ? 5.231 9.616 12.738 1.00 81.56 96 TYR A O 1
ATOM 763 N N . ASN A 1 97 ? 4.759 10.912 10.960 1.00 68.44 97 ASN A N 1
ATOM 764 C CA . ASN A 1 97 ? 5.389 12.149 11.444 1.00 68.44 97 ASN A CA 1
ATOM 765 C C . ASN A 1 97 ? 4.442 13.181 12.077 1.00 68.44 97 ASN A C 1
ATOM 767 O O . ASN A 1 97 ? 4.877 14.295 12.336 1.00 68.44 97 ASN A O 1
ATOM 771 N N . LEU A 1 98 ? 3.183 12.855 12.392 1.00 63.75 98 LEU A N 1
ATOM 772 C CA . LEU A 1 98 ? 2.247 13.852 12.959 1.00 63.75 98 LEU A CA 1
ATOM 773 C C . LEU A 1 98 ? 2.704 14.464 14.302 1.00 63.75 98 LEU A C 1
ATOM 775 O O . LEU A 1 98 ? 2.176 15.486 14.723 1.00 63.75 98 LEU A O 1
ATOM 779 N N . ASN A 1 99 ? 3.715 13.871 14.944 1.00 53.50 99 ASN A N 1
ATOM 780 C CA . ASN A 1 99 ? 4.275 14.337 16.210 1.00 53.50 99 ASN A CA 1
ATOM 781 C C . ASN A 1 99 ? 5.669 14.983 16.057 1.00 53.50 99 ASN A C 1
ATOM 783 O O . ASN A 1 99 ? 6.270 15.346 17.065 1.00 53.50 99 ASN A O 1
ATOM 787 N N . GLN A 1 100 ? 6.207 15.100 14.835 1.00 52.75 100 GLN A N 1
ATOM 788 C CA . GLN A 1 100 ? 7.505 15.729 14.577 1.00 52.75 100 GLN A CA 1
ATOM 789 C C . GLN A 1 100 ? 7.341 16.941 13.649 1.00 52.75 100 GLN A C 1
ATOM 791 O O . GLN A 1 100 ? 6.732 16.812 12.588 1.00 52.75 100 GLN A O 1
ATOM 796 N N . PRO A 1 101 ? 7.893 18.116 13.997 1.00 47.53 101 PRO A N 1
ATOM 797 C CA . PRO A 1 101 ? 7.911 19.260 13.097 1.00 47.53 101 PRO A CA 1
ATOM 798 C C . PRO A 1 101 ? 8.905 18.974 11.961 1.00 47.53 101 PRO A C 1
ATOM 800 O O . PRO A 1 101 ? 10.097 19.228 12.098 1.00 47.53 101 PRO A O 1
ATOM 803 N N . SER A 1 102 ? 8.447 18.383 10.854 1.00 50.41 102 SER A N 1
ATOM 804 C CA . SER A 1 102 ? 9.281 18.155 9.665 1.00 50.41 102 SER A CA 1
ATOM 805 C C . SER A 1 102 ? 8.785 18.979 8.476 1.00 50.41 102 SER A C 1
ATOM 807 O O . SER A 1 102 ? 7.642 18.822 8.052 1.00 50.41 102 SER A O 1
ATOM 809 N N . GLU A 1 103 ? 9.665 19.812 7.917 1.00 50.56 103 GLU A N 1
ATOM 810 C CA . GLU A 1 103 ? 9.401 20.805 6.858 1.00 50.56 103 GLU A CA 1
ATOM 811 C C . GLU A 1 103 ? 9.182 20.227 5.443 1.00 50.56 103 GLU A C 1
ATOM 813 O O . GLU A 1 103 ? 9.020 20.973 4.482 1.00 50.56 103 GLU A O 1
ATOM 818 N N . THR A 1 104 ? 9.197 18.903 5.271 1.00 54.50 104 THR A N 1
ATOM 819 C CA . THR A 1 104 ? 9.327 18.268 3.946 1.00 54.50 104 THR A CA 1
ATOM 820 C C . THR A 1 104 ? 8.027 17.750 3.334 1.00 54.50 104 THR A C 1
ATOM 822 O O . THR A 1 104 ? 8.015 17.422 2.151 1.00 54.50 104 THR A O 1
ATOM 825 N N . THR A 1 105 ? 6.926 17.697 4.089 1.00 55.25 105 THR A N 1
ATOM 826 C CA . THR A 1 105 ? 5.604 17.306 3.559 1.00 55.25 105 THR A CA 1
ATOM 827 C C . THR A 1 105 ? 4.655 18.487 3.739 1.00 55.25 105 THR A C 1
ATOM 829 O O . THR A 1 105 ? 4.643 19.044 4.838 1.00 55.25 105 THR A O 1
ATOM 832 N N . PRO A 1 106 ? 3.873 18.911 2.723 1.00 55.25 106 PRO A N 1
ATOM 833 C CA . PRO A 1 106 ? 2.981 20.052 2.881 1.00 55.25 106 PRO A CA 1
ATOM 834 C C . PRO A 1 106 ? 2.054 19.803 4.071 1.00 55.25 106 PRO A C 1
ATOM 836 O O . PRO A 1 106 ? 1.250 18.871 4.043 1.00 55.25 106 PRO A O 1
ATOM 839 N N . ILE A 1 107 ? 2.171 20.637 5.107 1.00 59.94 107 ILE A N 1
ATOM 840 C CA . ILE A 1 107 ? 1.361 20.585 6.338 1.00 59.94 107 ILE A CA 1
ATOM 841 C C . ILE A 1 107 ? -0.136 20.454 5.995 1.00 59.94 107 ILE A C 1
ATOM 843 O O . ILE A 1 107 ? -0.876 19.750 6.673 1.00 59.94 107 ILE A O 1
ATOM 847 N N . VAL A 1 108 ? -0.544 21.042 4.866 1.00 60.38 108 VAL A N 1
ATOM 848 C CA . VAL A 1 108 ? -1.896 21.005 4.296 1.00 60.38 108 VAL A CA 1
ATOM 849 C C . VAL A 1 108 ? -2.414 19.584 4.018 1.00 60.38 108 VAL A C 1
ATOM 851 O O . VAL A 1 108 ? -3.567 19.301 4.313 1.00 60.38 108 VAL A O 1
ATOM 854 N N . ILE A 1 109 ? -1.597 18.664 3.486 1.00 63.53 109 ILE A N 1
ATOM 855 C CA . ILE A 1 109 ? -2.068 17.302 3.146 1.00 63.53 109 ILE A CA 1
ATOM 856 C C . ILE A 1 109 ? -2.360 16.504 4.421 1.00 63.53 109 ILE A C 1
ATOM 858 O O . ILE A 1 109 ? -3.357 15.786 4.501 1.00 63.53 109 ILE A O 1
ATOM 862 N N . HIS A 1 110 ? -1.500 16.648 5.433 1.00 69.06 110 HIS A N 1
ATOM 863 C CA . HIS A 1 110 ? -1.723 16.035 6.739 1.00 69.06 110 HIS A CA 1
ATOM 864 C C . HIS A 1 110 ? -2.972 16.600 7.420 1.00 69.06 110 HIS A C 1
ATOM 866 O O . HIS A 1 110 ? -3.744 15.831 7.986 1.00 69.06 110 HIS A O 1
ATOM 872 N N . ASP A 1 111 ? -3.183 17.912 7.321 1.00 73.94 111 ASP A N 1
ATOM 873 C CA . ASP A 1 111 ? -4.330 18.609 7.903 1.00 73.94 111 ASP A CA 1
ATOM 874 C C . ASP A 1 111 ? -5.664 18.149 7.284 1.00 73.94 111 ASP A C 1
ATOM 876 O O . ASP A 1 111 ? -6.606 17.823 8.003 1.00 73.94 111 ASP A O 1
ATOM 880 N N . GLU A 1 112 ? -5.740 18.009 5.958 1.00 85.19 112 GLU A N 1
ATO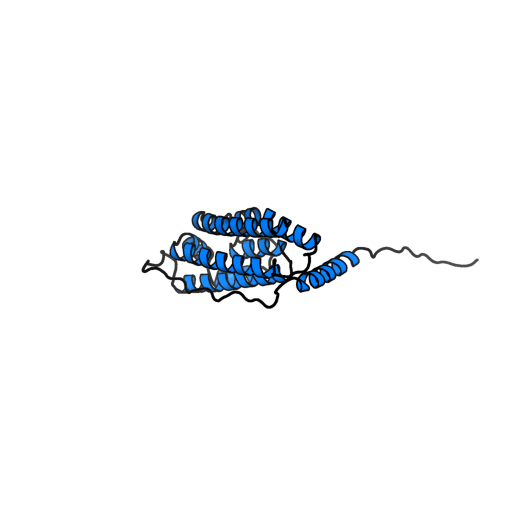M 881 C CA . GLU A 1 112 ? -6.961 17.535 5.287 1.00 85.19 112 GLU A CA 1
ATOM 882 C C . GLU A 1 112 ? -7.282 16.064 5.595 1.00 85.19 112 GLU A C 1
ATOM 884 O O . GLU A 1 112 ? -8.437 15.712 5.852 1.00 85.19 112 GLU A O 1
ATOM 889 N N . ALA A 1 113 ? -6.270 15.190 5.621 1.00 88.00 113 ALA A N 1
ATOM 890 C CA . ALA A 1 113 ? -6.471 13.788 5.981 1.00 88.00 113 ALA A CA 1
ATOM 891 C C . ALA A 1 113 ? -6.894 13.625 7.452 1.00 88.00 113 ALA A C 1
ATOM 893 O O . ALA A 1 113 ? -7.739 12.779 7.751 1.00 88.00 113 ALA A O 1
ATOM 894 N N . GLU A 1 114 ? -6.338 14.430 8.363 1.00 90.31 114 GLU A N 1
ATOM 895 C CA . GLU A 1 114 ? -6.684 14.412 9.790 1.00 90.31 114 GLU A CA 1
ATOM 896 C C . GLU A 1 114 ? -8.109 14.925 10.046 1.00 90.31 114 GLU A C 1
ATOM 898 O O . GLU A 1 114 ? -8.820 14.349 10.868 1.00 90.31 114 GLU A O 1
ATOM 903 N N . LYS A 1 115 ? -8.568 15.940 9.298 1.00 91.62 115 LYS A N 1
ATOM 904 C CA . LYS A 1 115 ? -9.964 16.418 9.345 1.00 91.62 115 LYS A CA 1
ATOM 905 C C . LYS A 1 115 ? -10.963 15.365 8.873 1.00 91.62 115 LYS A C 1
ATOM 907 O O . LYS A 1 115 ? -12.047 15.259 9.439 1.00 91.62 115 LYS A O 1
ATOM 912 N N . ARG A 1 116 ? -10.622 14.618 7.817 1.00 95.12 116 ARG A N 1
ATOM 913 C CA . ARG A 1 116 ? -11.497 13.587 7.229 1.00 95.12 116 ARG A CA 1
ATOM 914 C C . ARG A 1 116 ? -11.546 12.314 8.067 1.00 95.12 116 ARG A C 1
ATOM 916 O O . ARG A 1 116 ? -12.595 11.688 8.141 1.00 95.12 116 ARG A O 1
ATOM 923 N N . LEU A 1 117 ? -10.420 11.924 8.662 1.00 96.31 117 LEU A N 1
ATOM 924 C CA . LEU A 1 117 ? -10.320 10.770 9.548 1.00 96.31 117 LEU A CA 1
ATOM 925 C C . LEU A 1 117 ? -9.288 11.058 10.648 1.00 96.31 117 LEU A C 1
ATOM 927 O O . LEU A 1 117 ? -8.086 11.042 10.368 1.00 96.31 117 LEU A O 1
ATOM 931 N N . PRO A 1 118 ? -9.705 11.264 11.904 1.00 94.75 118 PRO A N 1
ATOM 932 C CA . PRO A 1 118 ? -8.764 11.490 12.995 1.00 94.75 118 PRO A CA 1
ATOM 933 C C . PRO A 1 118 ? -7.805 10.308 13.190 1.00 94.75 118 PRO A C 1
ATOM 935 O O . PRO A 1 118 ? -8.198 9.141 13.062 1.00 94.75 118 PRO A O 1
ATOM 938 N N . LYS A 1 119 ? -6.552 10.579 13.579 1.00 93.50 119 LYS A N 1
ATOM 939 C CA . LYS A 1 119 ? -5.541 9.537 13.842 1.00 93.50 119 LYS A CA 1
ATOM 940 C C . LYS A 1 119 ? -6.012 8.505 14.867 1.00 93.50 119 LYS A C 1
ATOM 942 O O . LYS A 1 119 ? -5.694 7.324 14.739 1.00 93.50 119 LYS A O 1
ATOM 947 N N . SER A 1 120 ? -6.775 8.931 15.872 1.00 94.38 120 SER A N 1
ATOM 948 C CA . SER A 1 120 ? -7.370 8.037 16.871 1.00 94.38 120 SER A CA 1
ATOM 949 C C . SER A 1 120 ? -8.301 7.005 16.228 1.00 94.38 120 SER A C 1
ATOM 951 O O . SER A 1 120 ? -8.158 5.810 16.485 1.00 94.38 120 SER A O 1
ATOM 953 N N . CYS A 1 121 ? -9.187 7.448 15.334 1.00 96.88 121 CYS A N 1
ATOM 954 C CA . CYS A 1 121 ? -10.105 6.585 14.597 1.00 96.88 121 CYS A CA 1
ATOM 955 C C . CYS A 1 121 ? -9.343 5.642 13.662 1.00 96.88 121 CYS A C 1
ATOM 957 O O . CYS A 1 121 ? -9.621 4.445 13.652 1.00 96.88 121 CYS A O 1
ATOM 959 N N . LEU A 1 122 ? -8.318 6.137 12.953 1.00 96.88 122 LEU A N 1
ATOM 960 C CA . LEU A 1 122 ? -7.441 5.297 12.125 1.00 96.88 122 LEU A CA 1
ATOM 961 C C . LEU A 1 122 ? -6.824 4.145 12.930 1.00 96.88 122 LEU A C 1
ATOM 963 O O . LEU A 1 122 ? -6.815 3.003 12.470 1.00 96.88 122 LEU A O 1
ATOM 967 N N . VAL A 1 123 ? -6.300 4.431 14.126 1.00 96.25 123 VAL A N 1
ATOM 968 C CA . VAL A 1 123 ? -5.679 3.418 14.993 1.00 96.25 123 VAL A CA 1
ATOM 969 C C . VAL A 1 123 ? -6.709 2.394 15.472 1.00 96.25 123 VAL A C 1
ATOM 971 O O . VAL A 1 123 ? -6.406 1.202 15.488 1.00 96.25 123 VAL A O 1
ATOM 974 N N . ILE A 1 124 ? -7.926 2.823 15.821 1.00 97.56 124 I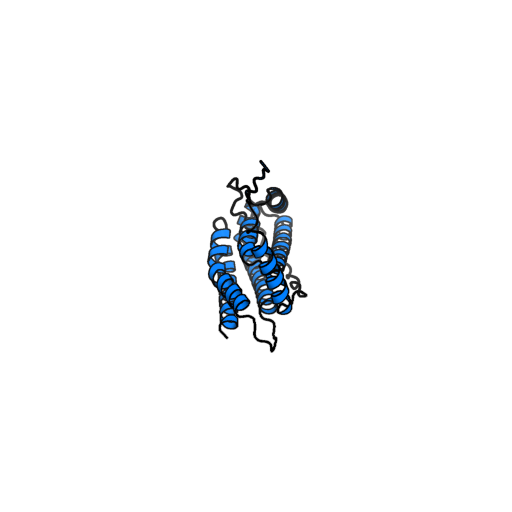LE A N 1
ATOM 975 C CA . ILE A 1 124 ? -9.007 1.913 16.233 1.00 97.56 124 ILE A CA 1
ATOM 976 C C . ILE A 1 124 ? -9.433 1.016 15.062 1.00 97.56 124 ILE A C 1
ATOM 978 O O . ILE A 1 124 ? -9.465 -0.208 15.200 1.00 97.56 124 ILE A O 1
ATOM 982 N N . LEU A 1 125 ? -9.683 1.604 13.889 1.00 97.88 125 LEU A N 1
ATOM 983 C CA . LEU A 1 125 ? -10.025 0.879 12.661 1.00 97.88 125 LEU A CA 1
ATOM 984 C C . LEU A 1 125 ? -8.921 -0.110 12.260 1.00 97.88 125 LEU A C 1
ATOM 986 O O . LEU A 1 125 ? -9.217 -1.206 11.797 1.00 97.88 125 LEU A O 1
ATOM 990 N N . SER A 1 126 ? -7.653 0.217 12.522 1.00 97.75 126 SER A N 1
ATOM 991 C CA . SER A 1 126 ? -6.509 -0.659 12.233 1.00 97.75 126 SER A CA 1
ATOM 992 C C . SER A 1 126 ? -6.435 -1.921 13.105 1.00 97.75 126 SER A C 1
ATOM 994 O O . SER A 1 126 ? -5.583 -2.768 12.863 1.00 97.75 126 SER A O 1
ATOM 996 N N . LYS A 1 127 ? -7.306 -2.078 14.107 1.00 97.00 127 LYS A N 1
ATOM 997 C CA . LYS A 1 127 ? -7.473 -3.333 14.868 1.00 97.00 127 LYS A CA 1
ATOM 998 C C . LYS A 1 127 ? -8.754 -4.076 14.503 1.00 97.00 127 LYS A C 1
ATOM 1000 O O . LYS A 1 127 ? -8.996 -5.177 14.991 1.00 97.00 127 LYS A O 1
ATOM 1005 N N . TYR A 1 128 ? -9.616 -3.456 13.704 1.00 97.50 128 TYR A N 1
ATOM 1006 C CA . TYR A 1 128 ? -10.951 -3.956 13.448 1.00 97.50 128 TYR A CA 1
ATOM 1007 C C . TYR A 1 128 ? -10.931 -4.972 12.306 1.00 97.50 128 TYR A C 1
ATOM 1009 O O . TYR A 1 128 ? -10.607 -4.645 11.169 1.00 97.50 128 TYR A O 1
ATOM 1017 N N . GLU A 1 129 ? -11.292 -6.218 12.608 1.00 97.12 129 GLU A N 1
ATOM 1018 C CA . GLU A 1 129 ? -11.145 -7.351 11.683 1.00 97.12 129 GLU A CA 1
ATOM 1019 C C . GLU A 1 129 ? -11.754 -7.130 10.279 1.00 97.12 129 GLU A C 1
ATOM 1021 O O . GLU A 1 129 ? -11.074 -7.432 9.298 1.00 97.12 129 GLU A O 1
ATOM 1026 N N . PRO A 1 130 ? -12.971 -6.562 10.117 1.00 97.56 130 PRO A N 1
ATOM 1027 C CA . PRO A 1 130 ? -13.485 -6.210 8.790 1.00 97.56 130 PRO A CA 1
ATOM 1028 C C . PRO A 1 130 ? -12.571 -5.269 7.996 1.00 97.56 130 PRO A C 1
ATOM 1030 O O . PRO A 1 130 ? -12.359 -5.482 6.805 1.00 97.56 130 PRO A O 1
ATOM 1033 N N . VAL A 1 131 ? -11.975 -4.272 8.659 1.00 98.06 131 VAL A N 1
ATOM 1034 C CA . VAL A 1 131 ? -11.032 -3.326 8.041 1.00 98.06 131 VAL A CA 1
ATOM 1035 C C . VAL A 1 131 ? -9.720 -4.020 7.689 1.00 98.06 131 VAL A C 1
ATOM 1037 O O . VAL A 1 131 ? -9.187 -3.778 6.609 1.00 98.06 131 VAL A O 1
ATOM 1040 N N . LEU A 1 132 ? -9.208 -4.904 8.553 1.00 98.19 132 LEU A N 1
ATOM 1041 C CA . LEU A 1 132 ? -8.005 -5.700 8.276 1.00 98.19 132 LEU A CA 1
ATOM 1042 C C . LEU A 1 132 ? -8.177 -6.537 7.006 1.00 98.19 132 LEU A C 1
ATOM 1044 O O . LEU A 1 132 ? -7.332 -6.490 6.111 1.00 98.19 132 LEU A O 1
ATOM 1048 N N . LYS A 1 133 ? -9.294 -7.267 6.911 1.00 97.69 133 LYS A N 1
ATOM 1049 C CA . LYS A 1 133 ? -9.613 -8.098 5.749 1.00 97.69 133 LYS A CA 1
ATOM 1050 C C . LYS A 1 133 ? -9.786 -7.257 4.488 1.00 97.69 133 LYS A C 1
ATOM 1052 O O . LYS A 1 133 ? -9.135 -7.536 3.489 1.00 97.69 133 LYS A O 1
ATOM 1057 N N . TRP A 1 134 ? -10.604 -6.209 4.556 1.00 98.25 134 TRP A N 1
ATOM 1058 C CA . TRP A 1 134 ? -10.848 -5.324 3.420 1.00 98.25 134 TRP A CA 1
ATOM 1059 C C . TRP A 1 134 ? -9.553 -4.694 2.898 1.00 98.25 134 TRP A C 1
ATOM 1061 O O . TRP A 1 134 ? -9.273 -4.728 1.705 1.00 98.25 134 TRP A O 1
ATOM 1071 N N . THR A 1 135 ? -8.703 -4.211 3.807 1.00 98.38 135 THR A N 1
ATOM 1072 C CA . THR A 1 135 ? -7.406 -3.629 3.449 1.00 98.38 135 THR A CA 1
ATOM 1073 C C . THR A 1 135 ? -6.501 -4.646 2.753 1.00 98.38 135 THR A C 1
ATOM 1075 O O . THR A 1 135 ? -5.867 -4.318 1.754 1.00 98.38 135 THR A O 1
ATOM 1078 N N . LYS A 1 136 ? -6.462 -5.893 3.242 1.00 98.06 136 LYS A N 1
ATOM 1079 C CA . LYS A 1 136 ? -5.715 -6.976 2.592 1.00 98.06 136 LYS A CA 1
ATOM 1080 C C . LYS A 1 136 ? -6.176 -7.191 1.150 1.00 98.06 136 LYS A C 1
ATOM 1082 O O . LYS A 1 136 ? -5.345 -7.379 0.266 1.00 98.06 136 LYS A O 1
ATOM 1087 N N . ASP A 1 137 ? -7.486 -7.193 0.926 1.00 97.50 137 ASP A N 1
ATOM 1088 C CA . ASP A 1 137 ? -8.067 -7.412 -0.397 1.00 97.50 137 ASP A CA 1
ATOM 1089 C C . ASP A 1 137 ? -7.728 -6.243 -1.342 1.00 97.50 137 ASP A C 1
ATOM 1091 O O . ASP A 1 137 ? -7.296 -6.479 -2.472 1.00 97.50 137 ASP A O 1
ATOM 1095 N N . CYS A 1 138 ? -7.787 -4.998 -0.855 1.00 98.00 138 CYS A N 1
ATOM 1096 C CA . CYS A 1 138 ? -7.319 -3.817 -1.587 1.00 98.00 138 CYS A CA 1
ATOM 1097 C C . CYS A 1 138 ? -5.823 -3.882 -1.927 1.00 98.00 138 CYS A C 1
ATOM 1099 O O . CYS A 1 138 ? -5.450 -3.607 -3.065 1.00 98.00 138 CYS A O 1
ATOM 1101 N N . ASP A 1 139 ? -4.970 -4.276 -0.976 1.00 98.19 139 ASP A N 1
ATOM 1102 C CA . ASP A 1 139 ? -3.525 -4.419 -1.198 1.00 98.19 139 ASP A CA 1
ATOM 1103 C C . ASP A 1 139 ? -3.225 -5.490 -2.250 1.00 98.19 139 ASP A C 1
ATOM 1105 O O . ASP A 1 139 ? -2.385 -5.281 -3.124 1.00 98.19 139 ASP A O 1
ATOM 1109 N N . ASN A 1 140 ? -3.945 -6.615 -2.226 1.00 96.62 140 ASN A N 1
ATOM 1110 C CA . ASN A 1 140 ? -3.799 -7.656 -3.242 1.00 96.62 140 ASN A CA 1
ATOM 1111 C C . ASN A 1 140 ? -4.177 -7.144 -4.639 1.00 96.62 140 ASN A C 1
ATOM 1113 O O . ASN A 1 140 ? -3.440 -7.399 -5.590 1.00 96.62 140 ASN A O 1
ATOM 1117 N N . LEU A 1 141 ? -5.284 -6.402 -4.762 1.00 96.19 141 LEU A N 1
ATOM 1118 C CA . LEU A 1 141 ? -5.702 -5.793 -6.030 1.00 96.19 141 LEU A CA 1
ATOM 1119 C C . LEU A 1 141 ? -4.688 -4.754 -6.522 1.00 96.19 141 LEU A C 1
ATOM 1121 O O . LEU A 1 141 ? -4.314 -4.770 -7.695 1.00 96.19 141 LEU A O 1
ATOM 1125 N N . LEU A 1 142 ? -4.205 -3.890 -5.623 1.00 96.88 142 LEU A N 1
ATOM 1126 C CA . LEU A 1 142 ? -3.163 -2.911 -5.919 1.00 96.88 142 LEU A CA 1
ATOM 1127 C C . LEU A 1 142 ? -1.903 -3.602 -6.440 1.00 96.88 142 LEU A C 1
ATOM 1129 O O . LEU A 1 142 ? -1.419 -3.277 -7.521 1.00 96.88 142 LEU A O 1
ATOM 1133 N N . TYR A 1 143 ? -1.370 -4.565 -5.691 1.00 96.19 143 TYR A N 1
ATOM 1134 C CA . TYR A 1 143 ? -0.125 -5.236 -6.046 1.00 96.19 143 TYR A CA 1
ATOM 1135 C C . TYR A 1 143 ? -0.251 -6.083 -7.306 1.00 96.19 143 TYR A C 1
ATOM 1137 O O . TYR A 1 143 ? 0.692 -6.117 -8.093 1.00 96.19 143 TYR A O 1
ATOM 1145 N N . GLN A 1 144 ? -1.404 -6.711 -7.538 1.00 93.31 144 GLN A N 1
ATOM 1146 C CA . GLN A 1 144 ? -1.680 -7.380 -8.804 1.00 93.31 144 GLN A CA 1
ATOM 1147 C C . GLN A 1 144 ? -1.616 -6.386 -9.971 1.00 93.31 144 GLN A C 1
ATOM 1149 O O . GLN A 1 144 ? -0.866 -6.623 -10.915 1.00 93.31 144 GLN A O 1
ATOM 1154 N N . GLY A 1 145 ? -2.306 -5.245 -9.866 1.00 92.12 145 GLY A N 1
ATOM 1155 C CA . GLY A 1 145 ? -2.259 -4.200 -10.890 1.00 92.12 145 GLY A CA 1
ATOM 1156 C C . GLY A 1 145 ? -0.841 -3.672 -11.130 1.00 92.12 145 GLY A C 1
ATOM 1157 O O . GLY A 1 145 ? -0.414 -3.532 -12.273 1.00 92.12 145 GLY A O 1
ATOM 1158 N N . LEU A 1 146 ? -0.060 -3.450 -10.067 1.00 92.94 146 LEU A N 1
ATOM 1159 C CA . LEU A 1 146 ? 1.329 -2.990 -10.183 1.00 92.94 146 LEU A CA 1
ATOM 1160 C C . LEU A 1 146 ? 2.255 -4.018 -10.843 1.00 92.94 146 LEU A C 1
ATOM 1162 O O . LEU A 1 146 ? 3.165 -3.621 -11.571 1.00 92.94 146 LEU A O 1
ATOM 1166 N N . VAL A 1 147 ? 2.055 -5.320 -10.602 1.00 91.00 147 VAL A N 1
ATOM 1167 C CA . VAL A 1 147 ? 2.801 -6.375 -11.312 1.00 91.00 147 VAL A CA 1
ATOM 1168 C C . VAL A 1 147 ? 2.547 -6.269 -12.808 1.00 91.00 147 VAL A C 1
ATOM 1170 O O . VAL A 1 147 ? 3.498 -6.286 -13.581 1.00 91.00 147 VAL A O 1
ATOM 1173 N N . GLU A 1 148 ? 1.290 -6.121 -13.213 1.00 87.62 148 GLU A N 1
ATOM 1174 C CA . GLU A 1 148 ? 0.928 -6.068 -14.627 1.00 87.62 148 GLU A CA 1
ATOM 1175 C C . GLU A 1 148 ? 1.394 -4.771 -15.308 1.00 87.62 148 GLU A C 1
ATOM 1177 O O . GLU A 1 148 ? 1.769 -4.796 -16.477 1.00 87.62 148 GLU A O 1
ATOM 1182 N N . VAL A 1 149 ? 1.426 -3.650 -14.577 1.00 86.75 149 VAL A N 1
ATOM 1183 C CA . VAL A 1 149 ? 1.983 -2.376 -15.066 1.00 86.75 149 VAL A CA 1
ATOM 1184 C C . VAL A 1 149 ? 3.496 -2.470 -15.265 1.00 86.75 149 VAL A C 1
ATOM 1186 O O . VAL A 1 149 ? 4.002 -2.029 -16.295 1.00 86.75 149 VAL A O 1
ATOM 1189 N N . LEU A 1 150 ? 4.225 -3.011 -14.281 1.00 85.75 150 LEU A N 1
ATOM 1190 C CA . LEU A 1 150 ? 5.693 -3.067 -14.296 1.00 85.75 150 LEU A CA 1
ATOM 1191 C C . LEU A 1 150 ? 6.259 -4.188 -15.167 1.00 85.75 150 LEU A C 1
ATOM 1193 O O . LEU A 1 150 ? 7.411 -4.109 -15.594 1.00 85.75 150 LEU A O 1
ATOM 1197 N N . ILE A 1 151 ? 5.490 -5.255 -15.365 1.00 81.81 151 ILE A N 1
ATOM 1198 C CA . ILE A 1 151 ? 5.899 -6.449 -16.101 1.00 81.81 151 ILE A CA 1
ATOM 1199 C C . ILE A 1 151 ? 4.834 -6.735 -17.169 1.00 81.81 151 ILE A C 1
ATOM 1201 O O . ILE A 1 151 ? 4.093 -7.715 -17.059 1.00 81.81 151 ILE A O 1
ATOM 1205 N N . PRO A 1 152 ? 4.711 -5.887 -18.205 1.00 68.38 152 PRO A N 1
ATOM 1206 C CA . PRO A 1 152 ? 3.799 -6.190 -19.293 1.00 68.38 152 PRO A CA 1
ATOM 1207 C C . PRO A 1 152 ? 4.311 -7.386 -20.099 1.00 68.38 152 PRO A C 1
ATOM 1209 O O . PRO A 1 152 ? 5.519 -7.606 -20.222 1.00 68.38 152 PRO A O 1
ATOM 1212 N N . GLU A 1 153 ? 3.385 -8.151 -20.678 1.00 63.81 153 GLU A N 1
ATOM 1213 C CA . GLU A 1 153 ? 3.657 -9.317 -21.532 1.00 63.81 153 GLU A CA 1
ATOM 1214 C C . GLU A 1 153 ? 4.241 -8.910 -22.899 1.00 63.81 153 GLU A C 1
ATOM 1216 O O . GLU A 1 153 ? 3.684 -9.177 -23.963 1.00 63.81 153 GLU A O 1
ATOM 1221 N N . VAL A 1 154 ? 5.376 -8.216 -22.899 1.00 55.38 154 VAL A N 1
ATOM 1222 C CA . VAL A 1 154 ? 6.049 -7.783 -24.119 1.00 55.38 154 VAL A CA 1
ATOM 1223 C C . VAL A 1 154 ? 7.168 -8.747 -24.471 1.00 55.38 154 VAL A C 1
ATOM 1225 O O . VAL A 1 154 ? 8.131 -8.926 -23.736 1.00 55.38 154 VAL A O 1
ATOM 1228 N N . LEU A 1 155 ? 7.090 -9.277 -25.691 1.00 54.69 155 LEU A N 1
ATOM 1229 C CA . LEU A 1 155 ? 8.127 -10.036 -26.404 1.00 54.69 155 LEU A CA 1
ATOM 1230 C C . LEU A 1 155 ? 9.473 -9.280 -26.563 1.00 54.69 155 LEU A C 1
ATOM 1232 O O . LEU A 1 155 ? 10.362 -9.752 -27.271 1.00 54.69 155 LEU A O 1
ATOM 1236 N N . ARG A 1 156 ? 9.630 -8.088 -25.966 1.00 64.19 156 ARG A N 1
ATOM 1237 C CA . ARG A 1 156 ? 10.827 -7.244 -26.057 1.00 64.19 156 ARG A CA 1
ATOM 1238 C C . ARG A 1 156 ? 11.633 -7.330 -24.757 1.00 64.19 156 ARG A C 1
ATOM 1240 O O . ARG A 1 156 ? 11.042 -7.200 -23.689 1.00 64.19 156 ARG A O 1
ATOM 1247 N N . PRO A 1 157 ? 12.967 -7.477 -24.828 1.00 69.62 157 PRO A N 1
ATOM 1248 C CA . PRO A 1 157 ? 13.816 -7.476 -23.641 1.00 69.62 157 PRO A CA 1
ATOM 1249 C C . PRO A 1 157 ? 13.637 -6.192 -22.821 1.00 69.62 157 PRO A C 1
ATOM 1251 O O . PRO A 1 157 ? 13.790 -5.090 -23.353 1.00 69.62 157 PRO A O 1
ATOM 1254 N N . ILE A 1 158 ? 13.333 -6.333 -21.529 1.00 76.44 158 ILE A N 1
ATOM 1255 C CA . ILE A 1 158 ? 13.237 -5.204 -20.596 1.00 76.44 158 ILE A CA 1
ATOM 1256 C C . ILE A 1 158 ? 14.645 -4.612 -20.395 1.00 76.44 158 ILE A C 1
ATOM 1258 O O . ILE A 1 158 ? 15.596 -5.369 -20.171 1.00 76.44 158 ILE A O 1
ATOM 1262 N N . PRO A 1 159 ? 14.820 -3.279 -20.445 1.00 83.12 159 PRO A N 1
ATOM 1263 C CA . PRO A 1 159 ? 16.113 -2.655 -20.185 1.00 83.12 159 PRO A CA 1
ATOM 1264 C C . PRO A 1 159 ? 16.682 -3.033 -18.809 1.00 83.12 159 PRO A C 1
ATOM 1266 O O . PRO A 1 159 ? 16.008 -2.904 -17.787 1.00 83.12 159 PRO A O 1
ATOM 1269 N N . SER A 1 160 ? 17.957 -3.432 -18.755 1.00 85.06 160 SER A N 1
ATOM 1270 C CA . SER A 1 160 ? 18.607 -3.929 -17.528 1.00 85.06 160 SER A CA 1
ATOM 1271 C C . SER A 1 160 ? 18.566 -2.940 -16.357 1.00 85.06 160 SER A C 1
ATOM 1273 O O . SER A 1 160 ? 18.454 -3.352 -15.201 1.00 85.06 160 SER A O 1
ATOM 1275 N N . ALA A 1 161 ? 18.625 -1.640 -16.648 1.00 86.69 161 ALA A N 1
ATOM 1276 C CA . ALA A 1 161 ? 18.521 -0.576 -15.658 1.00 86.69 161 ALA A CA 1
ATOM 1277 C C . ALA A 1 161 ? 17.117 -0.490 -15.032 1.00 86.69 161 ALA A C 1
ATOM 1279 O O . ALA A 1 161 ? 17.014 -0.361 -13.812 1.00 86.69 161 ALA A O 1
ATOM 1280 N N . LEU A 1 162 ? 16.051 -0.642 -15.828 1.00 85.50 162 LEU A N 1
ATOM 1281 C CA . LEU A 1 162 ? 14.677 -0.713 -15.320 1.00 85.50 162 LEU A CA 1
ATOM 1282 C C . LEU A 1 162 ? 14.500 -1.954 -14.438 1.00 85.50 162 LEU A C 1
ATOM 1284 O O . LEU A 1 162 ? 14.023 -1.858 -13.308 1.00 85.50 162 LEU A O 1
ATOM 1288 N N . THR A 1 163 ? 14.997 -3.102 -14.899 1.00 87.94 163 THR A N 1
ATOM 1289 C CA . THR A 1 163 ? 15.006 -4.346 -14.124 1.00 87.94 163 THR A CA 1
ATOM 1290 C C . THR A 1 163 ? 15.736 -4.173 -12.785 1.00 87.94 163 THR A C 1
ATOM 1292 O O . THR A 1 163 ? 15.247 -4.606 -11.740 1.00 87.94 163 THR A O 1
ATOM 1295 N N . GLN A 1 164 ? 16.890 -3.495 -12.774 1.00 89.62 164 GLN A N 1
ATOM 1296 C CA . GLN A 1 164 ? 17.631 -3.209 -11.544 1.00 89.62 164 GLN A CA 1
ATOM 1297 C C . GLN A 1 164 ? 16.872 -2.258 -10.610 1.00 89.62 164 GLN A C 1
ATOM 1299 O O . GLN A 1 164 ? 16.887 -2.471 -9.396 1.00 89.62 164 GLN A O 1
ATOM 1304 N N . ALA A 1 165 ? 16.200 -1.239 -11.148 1.00 90.50 165 ALA A N 1
ATOM 1305 C CA . ALA A 1 165 ? 15.387 -0.316 -10.363 1.00 90.50 165 ALA A CA 1
ATOM 1306 C C . ALA A 1 165 ? 14.223 -1.045 -9.671 1.00 90.50 165 ALA A C 1
ATOM 1308 O O . ALA A 1 165 ? 14.053 -0.903 -8.460 1.00 90.50 165 ALA A O 1
ATOM 1309 N N . ILE A 1 166 ? 13.511 -1.913 -10.398 1.00 91.31 166 ILE A N 1
ATOM 1310 C CA . ILE A 1 166 ? 12.431 -2.746 -9.847 1.00 91.31 166 ILE A CA 1
ATOM 1311 C C . ILE A 1 166 ? 12.969 -3.690 -8.758 1.00 91.31 166 ILE A C 1
ATOM 1313 O O . ILE A 1 166 ? 12.360 -3.818 -7.694 1.00 91.31 166 ILE A O 1
ATOM 1317 N N . ARG A 1 167 ? 14.142 -4.314 -8.959 1.00 91.56 167 ARG A N 1
ATOM 1318 C CA . ARG A 1 167 ? 14.787 -5.148 -7.923 1.00 91.56 167 ARG A CA 1
ATOM 1319 C C . ARG A 1 167 ? 15.124 -4.357 -6.662 1.00 91.56 167 ARG A C 1
ATOM 1321 O O . ARG A 1 167 ? 14.884 -4.843 -5.557 1.00 91.56 167 ARG A O 1
ATOM 1328 N N . ASN A 1 168 ? 15.684 -3.159 -6.817 1.00 93.69 168 ASN A N 1
ATOM 1329 C CA . ASN A 1 168 ? 16.031 -2.291 -5.693 1.00 93.69 168 ASN A CA 1
ATOM 1330 C C . ASN A 1 168 ? 14.776 -1.869 -4.920 1.00 93.69 168 ASN A C 1
ATOM 1332 O O . ASN A 1 168 ? 14.752 -1.978 -3.696 1.00 93.69 168 ASN A O 1
ATOM 1336 N N . PHE A 1 169 ? 13.717 -1.477 -5.632 1.00 95.19 169 PHE A N 1
ATOM 1337 C CA . PHE A 1 169 ? 12.411 -1.186 -5.048 1.00 95.19 169 PHE A CA 1
ATOM 1338 C C . PHE A 1 169 ? 11.873 -2.377 -4.239 1.00 95.19 169 PHE A C 1
ATOM 1340 O O . PHE A 1 169 ? 11.608 -2.250 -3.044 1.00 95.19 169 PHE A O 1
ATOM 1347 N N . ALA A 1 170 ? 11.823 -3.569 -4.842 1.00 95.44 170 ALA A N 1
ATOM 1348 C CA . ALA A 1 170 ? 11.345 -4.787 -4.185 1.00 95.44 170 ALA A CA 1
ATOM 1349 C C . ALA A 1 170 ? 12.191 -5.207 -2.966 1.00 95.44 170 ALA A C 1
ATOM 1351 O O . ALA A 1 170 ? 11.716 -5.942 -2.098 1.00 95.44 170 ALA A O 1
ATOM 1352 N N . LYS A 1 171 ? 13.462 -4.796 -2.885 1.00 95.75 171 LYS A N 1
ATOM 1353 C CA . LYS A 1 171 ? 14.322 -5.052 -1.720 1.00 95.75 171 LYS A CA 1
ATOM 1354 C C . LYS A 1 171 ? 14.001 -4.119 -0.549 1.00 95.75 171 LYS A C 1
ATOM 1356 O O . LYS A 1 171 ? 14.069 -4.561 0.593 1.00 95.75 171 LYS A O 1
ATOM 1361 N N . SER A 1 172 ? 13.659 -2.864 -0.825 1.00 96.62 172 SER A N 1
ATOM 1362 C CA . SER A 1 172 ? 13.400 -1.845 0.203 1.00 96.62 172 SER A CA 1
ATOM 1363 C C . SER A 1 172 ? 11.970 -1.866 0.750 1.00 96.62 172 SER A C 1
ATOM 1365 O O . SER A 1 172 ? 11.731 -1.387 1.856 1.00 96.62 172 SER A O 1
ATOM 1367 N N . LEU A 1 173 ? 11.039 -2.447 -0.010 1.00 95.12 173 LEU A N 1
ATOM 1368 C CA . LEU A 1 173 ? 9.590 -2.382 0.191 1.00 95.12 173 LEU A CA 1
ATOM 1369 C C . LEU A 1 173 ? 9.131 -2.703 1.625 1.00 95.12 173 LEU A C 1
ATOM 1371 O O . LEU A 1 173 ? 8.427 -1.914 2.248 1.00 95.12 173 LEU A O 1
ATOM 1375 N N . GLU A 1 174 ? 9.582 -3.831 2.171 1.00 95.62 174 GLU A N 1
ATOM 1376 C CA . GLU A 1 174 ? 9.200 -4.290 3.512 1.00 95.62 174 GLU A CA 1
ATOM 1377 C C . GLU A 1 174 ? 9.711 -3.360 4.624 1.00 95.62 174 GLU A C 1
ATOM 1379 O O . GLU A 1 174 ? 8.976 -3.036 5.559 1.00 95.62 174 GLU A O 1
ATOM 1384 N N . SER A 1 175 ? 10.954 -2.882 4.498 1.00 96.50 175 SER A N 1
ATOM 1385 C CA . SER A 1 175 ? 11.571 -1.956 5.456 1.00 96.50 175 SER A CA 1
ATOM 1386 C C . SER A 1 175 ? 10.859 -0.604 5.460 1.00 96.50 175 SER A C 1
ATOM 1388 O O . SER A 1 175 ? 10.501 -0.088 6.518 1.00 96.50 175 SER A O 1
ATOM 1390 N N . TRP A 1 176 ? 10.583 -0.060 4.272 1.00 97.19 176 TRP A N 1
ATOM 1391 C CA . TRP A 1 176 ? 9.851 1.196 4.108 1.00 97.19 176 TRP A CA 1
ATOM 1392 C C . TRP A 1 176 ? 8.452 1.135 4.713 1.00 97.19 176 TRP A C 1
ATOM 1394 O O . TRP A 1 176 ? 8.069 2.038 5.457 1.00 97.19 176 TRP A O 1
ATOM 1404 N N . LEU A 1 177 ? 7.713 0.058 4.445 1.00 97.44 177 LEU A N 1
ATOM 1405 C CA . LEU A 1 177 ? 6.369 -0.135 4.977 1.00 97.44 177 LEU A CA 1
ATOM 1406 C C . LEU A 1 177 ? 6.376 -0.290 6.504 1.00 97.44 177 LEU A C 1
ATOM 1408 O O . LEU A 1 177 ? 5.626 0.397 7.195 1.00 97.44 177 LEU A O 1
ATOM 1412 N N . THR A 1 178 ? 7.253 -1.145 7.038 1.00 95.62 178 THR A N 1
ATOM 1413 C CA . THR A 1 178 ? 7.360 -1.375 8.489 1.00 95.62 178 THR A CA 1
ATOM 1414 C C . THR A 1 178 ? 7.713 -0.081 9.223 1.00 95.62 178 THR A C 1
ATOM 1416 O O . THR A 1 178 ? 7.098 0.252 10.234 1.00 95.62 178 THR A O 1
ATOM 1419 N N . ASN A 1 179 ? 8.651 0.694 8.674 1.00 94.50 179 ASN A N 1
ATOM 1420 C CA . ASN A 1 179 ? 9.026 1.995 9.216 1.00 94.50 179 ASN A CA 1
ATOM 1421 C C . ASN A 1 179 ? 7.856 2.991 9.170 1.00 94.50 179 ASN A C 1
ATOM 1423 O O . ASN A 1 179 ? 7.549 3.638 10.167 1.00 94.50 179 ASN A O 1
ATOM 1427 N N . ALA A 1 180 ? 7.145 3.085 8.043 1.00 94.69 180 ALA A N 1
ATOM 1428 C CA . ALA A 1 180 ? 5.997 3.981 7.905 1.00 94.69 180 ALA A CA 1
ATOM 1429 C C . ALA A 1 180 ? 4.864 3.676 8.900 1.00 94.69 180 ALA A C 1
ATOM 1431 O O . ALA A 1 180 ? 4.109 4.575 9.271 1.00 94.69 180 ALA A O 1
ATOM 1432 N N . MET A 1 181 ? 4.759 2.427 9.356 1.00 95.69 181 MET A N 1
ATOM 1433 C CA . MET A 1 181 ? 3.683 1.953 10.221 1.00 95.69 181 MET A CA 1
ATOM 1434 C C . MET A 1 181 ? 4.075 1.799 11.700 1.00 95.69 181 MET A C 1
ATOM 1436 O O . MET A 1 181 ? 3.301 1.220 12.455 1.00 95.69 181 MET A O 1
ATOM 1440 N N . MET A 1 182 ? 5.210 2.349 12.160 1.00 90.81 182 MET A N 1
ATOM 1441 C CA . MET A 1 182 ? 5.666 2.191 13.559 1.00 90.81 182 MET A CA 1
ATOM 1442 C C . MET A 1 182 ? 4.628 2.577 14.631 1.00 90.81 182 MET A C 1
ATOM 1444 O O . MET A 1 182 ? 4.670 2.060 15.742 1.00 90.81 182 MET A O 1
ATOM 1448 N N . ASN A 1 183 ? 3.699 3.482 14.312 1.00 89.44 183 ASN A N 1
ATOM 1449 C CA . ASN A 1 183 ? 2.664 3.962 15.237 1.00 89.44 183 ASN A CA 1
ATOM 1450 C C . ASN A 1 183 ? 1.287 3.307 15.011 1.00 89.44 183 ASN A C 1
ATOM 1452 O O . ASN A 1 183 ? 0.278 3.811 15.507 1.00 89.44 183 ASN A O 1
ATOM 1456 N N . ILE A 1 184 ? 1.229 2.235 14.221 1.00 96.12 184 ILE A N 1
ATOM 1457 C CA . ILE A 1 184 ? 0.003 1.541 13.823 1.00 96.12 184 ILE A CA 1
ATOM 1458 C C . ILE A 1 184 ? -0.031 0.154 14.486 1.00 96.12 184 ILE A C 1
ATOM 1460 O O . ILE A 1 184 ? 1.020 -0.459 14.662 1.00 96.12 184 ILE A O 1
ATOM 1464 N N . PRO A 1 185 ? -1.215 -0.360 14.867 1.00 97.31 185 PRO A N 1
ATOM 1465 C CA . PRO A 1 185 ? -1.348 -1.682 15.477 1.00 97.31 185 PRO A CA 1
ATOM 1466 C C . PRO A 1 185 ? -0.726 -2.824 14.663 1.00 97.31 185 PRO A C 1
ATOM 1468 O O . PRO A 1 185 ? -0.849 -2.869 13.434 1.00 97.31 185 PRO A O 1
ATOM 1471 N N . GLU A 1 186 ? -0.109 -3.781 15.364 1.00 97.31 186 GLU A N 1
ATOM 1472 C CA . GLU A 1 186 ? 0.608 -4.913 14.762 1.00 97.31 186 GLU A CA 1
ATOM 1473 C C . GLU A 1 186 ? -0.283 -5.796 13.881 1.00 97.31 186 GLU A C 1
ATOM 1475 O O . GLU A 1 186 ? 0.200 -6.420 12.939 1.00 97.31 186 GLU A O 1
ATOM 1480 N N . GLU A 1 187 ? -1.584 -5.876 14.155 1.00 97.94 187 GLU A N 1
ATOM 1481 C CA . GLU A 1 187 ? -2.548 -6.598 13.326 1.00 97.94 187 GLU A CA 1
ATOM 1482 C C . GLU A 1 187 ? -2.538 -6.080 11.885 1.00 97.94 187 GLU A C 1
ATOM 1484 O O . GLU A 1 187 ? -2.377 -6.861 10.945 1.00 97.94 187 GLU A O 1
ATOM 1489 N N . MET A 1 188 ? -2.622 -4.759 11.715 1.00 98.50 188 MET A N 1
ATOM 1490 C CA . MET A 1 188 ? -2.586 -4.131 10.399 1.00 98.50 188 MET A CA 1
ATOM 1491 C C . MET A 1 188 ? -1.196 -4.231 9.769 1.00 98.50 188 MET A C 1
ATOM 1493 O O . MET A 1 188 ? -1.091 -4.517 8.576 1.00 98.50 188 MET A O 1
ATOM 1497 N N . VAL A 1 189 ? -0.129 -4.049 10.557 1.00 98.25 189 VAL A N 1
ATOM 1498 C CA . VAL A 1 189 ? 1.255 -4.200 10.070 1.00 98.25 189 VAL A CA 1
ATOM 1499 C C . VAL A 1 189 ? 1.477 -5.602 9.506 1.00 98.25 189 VAL A C 1
ATOM 1501 O O . VAL A 1 189 ? 1.979 -5.737 8.394 1.00 98.25 189 VAL A O 1
ATOM 1504 N N . ARG A 1 190 ? 1.044 -6.650 10.219 1.00 98.12 190 ARG A N 1
ATOM 1505 C CA . ARG A 1 190 ? 1.175 -8.046 9.772 1.00 98.12 190 ARG A CA 1
ATOM 1506 C C . ARG A 1 190 ? 0.455 -8.299 8.453 1.00 98.12 190 ARG A C 1
ATOM 1508 O O . ARG A 1 190 ? 1.026 -8.939 7.573 1.00 98.12 190 ARG A O 1
ATOM 1515 N N . VAL A 1 191 ? -0.770 -7.791 8.305 1.00 98.25 191 VAL A N 1
ATOM 1516 C CA . VAL A 1 191 ? -1.540 -7.912 7.058 1.00 98.25 191 VAL A CA 1
ATOM 1517 C C . VAL A 1 191 ? -0.799 -7.258 5.892 1.00 98.25 191 VAL A C 1
ATOM 1519 O O . VAL A 1 191 ? -0.606 -7.900 4.858 1.00 98.25 191 VAL A O 1
ATOM 1522 N N . LYS A 1 192 ? -0.337 -6.017 6.076 1.00 98.38 192 LYS A N 1
ATOM 1523 C CA . LYS A 1 192 ? 0.341 -5.261 5.019 1.00 98.38 192 LYS A CA 1
ATOM 1524 C C . LYS A 1 192 ? 1.681 -5.856 4.638 1.00 98.38 192 LYS A C 1
ATOM 1526 O O . LYS A 1 192 ? 1.948 -6.039 3.456 1.00 98.38 192 LYS A O 1
ATOM 1531 N N . VAL A 1 193 ? 2.510 -6.190 5.629 1.00 97.94 193 VAL A N 1
ATOM 1532 C CA . VAL A 1 193 ? 3.829 -6.788 5.399 1.00 97.94 193 VAL A CA 1
ATOM 1533 C C . VAL A 1 193 ? 3.685 -8.110 4.654 1.00 97.94 193 VAL A C 1
ATOM 1535 O O . VAL A 1 193 ? 4.384 -8.315 3.672 1.00 97.94 193 VAL A O 1
ATOM 1538 N N . ALA A 1 194 ? 2.728 -8.968 5.022 1.00 97.75 194 ALA A N 1
ATOM 1539 C CA . ALA A 1 194 ? 2.514 -10.225 4.307 1.00 97.75 194 ALA A CA 1
ATOM 1540 C C . ALA A 1 194 ? 2.196 -10.017 2.810 1.00 97.75 194 ALA A C 1
ATOM 1542 O O . ALA A 1 194 ? 2.782 -10.692 1.960 1.00 97.75 194 ALA A O 1
ATOM 1543 N N . ALA A 1 195 ? 1.307 -9.073 2.479 1.00 97.31 195 ALA A N 1
ATOM 1544 C CA . ALA A 1 195 ? 0.964 -8.752 1.092 1.00 97.31 195 ALA A CA 1
ATOM 1545 C C . ALA A 1 195 ? 2.152 -8.115 0.341 1.00 97.31 195 ALA A C 1
ATOM 1547 O O . ALA A 1 195 ? 2.509 -8.541 -0.760 1.00 97.31 195 ALA A O 1
ATOM 1548 N N . ALA A 1 196 ? 2.828 -7.159 0.979 1.00 97.31 196 ALA A N 1
ATOM 1549 C CA . ALA A 1 196 ? 4.014 -6.478 0.471 1.00 97.31 196 ALA A CA 1
ATOM 1550 C C . ALA A 1 196 ? 5.180 -7.437 0.180 1.00 97.31 196 ALA A C 1
ATOM 1552 O O . ALA A 1 196 ? 5.817 -7.340 -0.872 1.00 97.31 196 ALA A O 1
ATOM 1553 N N . SER A 1 197 ? 5.457 -8.390 1.073 1.00 96.94 197 SER A N 1
ATOM 1554 C CA . SER A 1 197 ? 6.517 -9.384 0.883 1.00 96.94 197 SER A CA 1
ATOM 1555 C C . SER A 1 197 ? 6.192 -10.325 -0.283 1.00 96.94 197 SER A C 1
ATOM 1557 O O . SER A 1 197 ? 7.083 -10.626 -1.080 1.00 96.94 197 SER A O 1
ATOM 1559 N N . ALA A 1 198 ? 4.932 -10.747 -0.447 1.00 96.75 198 ALA A N 1
ATOM 1560 C CA . ALA A 1 198 ? 4.503 -11.560 -1.591 1.00 96.75 198 ALA A CA 1
ATOM 1561 C C . ALA A 1 198 ? 4.642 -10.801 -2.927 1.00 96.75 198 ALA A C 1
ATOM 1563 O O . ALA A 1 198 ? 5.156 -11.340 -3.915 1.00 96.75 198 ALA A O 1
ATOM 1564 N N . PHE A 1 199 ? 4.262 -9.523 -2.946 1.00 96.88 199 PHE A N 1
ATOM 1565 C CA . PHE A 1 199 ? 4.465 -8.637 -4.092 1.00 96.88 199 PHE A CA 1
ATOM 1566 C C . PHE A 1 199 ? 5.953 -8.468 -4.430 1.00 96.88 199 PHE A C 1
ATOM 1568 O O . PHE A 1 199 ? 6.370 -8.697 -5.567 1.00 96.88 199 PHE A O 1
ATOM 1575 N N . ALA A 1 200 ? 6.784 -8.162 -3.432 1.00 96.12 200 ALA A N 1
ATOM 1576 C CA . ALA A 1 200 ? 8.226 -8.020 -3.599 1.00 96.12 200 ALA A CA 1
ATOM 1577 C C . ALA A 1 200 ? 8.884 -9.298 -4.147 1.00 96.12 200 ALA A C 1
ATOM 1579 O O . ALA A 1 200 ? 9.753 -9.225 -5.018 1.00 96.12 200 ALA A O 1
ATOM 1580 N N . GLN A 1 201 ? 8.473 -10.475 -3.666 1.00 94.94 201 GLN A N 1
ATOM 1581 C CA . GLN A 1 201 ? 8.940 -11.761 -4.193 1.00 94.94 201 GLN A CA 1
ATOM 1582 C C . GLN A 1 201 ? 8.549 -11.946 -5.662 1.00 94.94 201 GLN A C 1
ATOM 1584 O O . GLN A 1 201 ? 9.379 -12.369 -6.470 1.00 94.94 201 GLN A O 1
ATOM 1589 N N . THR A 1 202 ? 7.319 -11.578 -6.018 1.00 94.00 202 THR A N 1
ATOM 1590 C CA . THR A 1 202 ? 6.822 -11.646 -7.396 1.00 94.00 202 THR A CA 1
ATOM 1591 C C . THR A 1 202 ? 7.667 -10.774 -8.324 1.00 94.00 202 THR A C 1
ATOM 1593 O O . THR A 1 202 ? 8.206 -11.284 -9.307 1.00 94.00 202 THR A O 1
ATOM 1596 N N . LEU A 1 203 ? 7.896 -9.505 -7.971 1.00 93.06 203 LEU A N 1
ATOM 1597 C CA . LEU A 1 203 ? 8.752 -8.601 -8.748 1.00 93.06 203 LEU A CA 1
ATOM 1598 C C . LEU A 1 203 ? 10.173 -9.149 -8.933 1.00 93.06 203 LEU A C 1
ATOM 1600 O O . LEU A 1 203 ? 10.712 -9.119 -10.040 1.00 93.06 203 LEU A O 1
ATOM 1604 N N . ARG A 1 204 ? 10.786 -9.693 -7.872 1.00 91.44 204 ARG A N 1
ATOM 1605 C CA . ARG A 1 204 ? 12.130 -10.295 -7.950 1.00 91.44 204 ARG A CA 1
ATOM 1606 C C . ARG A 1 204 ? 12.170 -11.475 -8.916 1.00 91.44 204 ARG A C 1
ATOM 1608 O O . ARG A 1 204 ? 13.129 -11.594 -9.673 1.00 91.44 204 ARG A O 1
ATOM 1615 N N . ARG A 1 205 ? 11.142 -12.329 -8.918 1.00 90.12 205 ARG A N 1
ATOM 1616 C CA . ARG A 1 205 ? 11.063 -13.487 -9.820 1.00 90.12 205 ARG A CA 1
ATOM 1617 C C . ARG A 1 205 ? 11.052 -13.057 -11.285 1.00 90.12 205 ARG A C 1
ATOM 1619 O O . ARG A 1 205 ? 11.823 -13.593 -12.069 1.00 90.12 205 ARG A O 1
ATOM 1626 N N . TYR A 1 206 ? 10.230 -12.071 -11.635 1.00 85.31 206 TYR A N 1
ATOM 1627 C CA . TYR A 1 206 ? 10.130 -11.581 -13.013 1.00 85.31 206 TYR A CA 1
ATOM 1628 C C . TYR A 1 206 ? 11.360 -10.801 -13.473 1.00 85.31 206 TYR A C 1
ATOM 1630 O O . TYR A 1 206 ? 11.704 -10.826 -14.645 1.00 85.31 206 TYR A O 1
ATOM 1638 N N . THR A 1 207 ? 12.054 -10.150 -12.545 1.00 85.88 207 THR A N 1
ATOM 1639 C CA . THR A 1 207 ? 13.276 -9.393 -12.838 1.00 85.88 207 THR A CA 1
ATOM 1640 C C . THR A 1 207 ? 14.559 -10.223 -12.758 1.00 85.88 207 THR A C 1
ATOM 1642 O O . THR A 1 207 ? 15.644 -9.667 -12.919 1.00 85.88 207 THR A O 1
ATOM 1645 N N . SER A 1 208 ? 14.477 -11.525 -12.469 1.00 76.00 208 SER A N 1
ATOM 1646 C CA . SER A 1 208 ? 15.633 -12.441 -12.468 1.00 76.00 208 SER A CA 1
ATOM 1647 C C . SER A 1 208 ? 15.770 -13.259 -13.761 1.00 76.00 208 SER A C 1
ATOM 1649 O O . SER A 1 208 ? 16.761 -13.974 -13.900 1.00 76.00 208 SER A O 1
ATOM 1651 N N . LEU A 1 209 ? 14.774 -13.182 -14.652 1.00 59.06 209 LEU A N 1
ATOM 1652 C CA . LEU A 1 209 ? 14.757 -13.792 -15.988 1.00 59.06 209 LEU A CA 1
ATOM 1653 C C . LEU A 1 209 ? 15.516 -12.910 -16.988 1.00 59.06 209 LEU A C 1
ATOM 1655 O O . LEU A 1 209 ? 16.156 -13.494 -17.888 1.00 59.06 209 LEU A O 1
#

Foldseek 3Di:
DDDDDDDDDDDDDPPVVVVVVQVVLVVQLVVFPLVDDFDDQDDQDLVPDDDDPPDDPQLSVLVVVLLNVLLRVVSVCLSSLVLVCNLVSLLLSLVLCVPPPDPPDPPVSSVVSCVSHNNVNVQSLLVRVSSLVSSLVVLLSSLVSSLCRLHPPDPDDRPLVSLVSLLVSLVCQLVSNCSSNVVHDPSNNVSNSVSSNVSSVSSNVSSVD

Organism: Micrurus corallinus (NCBI:txid54390)

Sequence (209 aa):
MEGMTNGVAVGQQQASGLSDISAQVQQYQQFLDASRSLPDFTELDLQGKNLPEGVGAEDVKAFQLLYREHCEAIVDVMVNLQFTLVETLWKTFWRYNLNQPSETTPIVIHDEAEKRLPKSCLVILSKYEPVLKWTKDCDNLLYQGLVEVLIPEVLRPIPSALTQAIRNFAKSLESWLTNAMMNIPEEMVRVKVAAASAFAQTLRRYTSL

Secondary structure (DSSP, 8-state):
-------------SSHHHHHHHHHHHHHHTTS-TTPPPPPPPP---TTPPPPTT--HHHHHHHHHHHHHHHHHHHHHHHTT-TTHHHHHHHHHTTTTTTS--TTS-HHHHHHHHHHS-HHHHHHHTT-HHHHHHHHHHHHHHHHHHHHHHS---SSPPPHHHHHHHHHHHHHHHHHHHHHTTTS-HHHHHHHHHHHHHHHHHHHHHTT-